Protein AF-A0A9W7DGT0-F1 (afdb_monomer_lite)

InterPro domains:
  IPR036465 von Willebrand factor A-like domain superfamily [G3DSA:3.40.50.410] (5-259)

Sequence (260 aa):
MAGIRKTASTDTTYFVFDLSPSMDEGPVLDDQEPTNRSPIQLAFEYSSNVGLGKIQGKKKSEHIGVVTLHDTETDNILASNEEQQNEDNEEDEEEEDGDTEGSDNEPKKKKGSSGNWDKCKIIEPYCYKMQDLIDLGRDVLKVNDTPVVKRDEADLPRALTATLANITTSNPAFLNDQQQSVPKKNVKYTIIIFSDLRNFMDWDEVDEIIYSHAKIYDVLVGFVYFEKPLGNNELGDEYFATNLEHIKGFTERIIGTMIQ

Structure (mmCIF, N/CA/C/O backbone):
data_AF-A0A9W7DGT0-F1
#
_entry.id   AF-A0A9W7DGT0-F1
#
loop_
_atom_site.group_PDB
_atom_site.id
_atom_site.type_symbol
_atom_site.label_atom_id
_atom_site.label_alt_id
_atom_site.label_comp_id
_atom_site.label_asym_id
_atom_site.label_entity_id
_atom_site.label_seq_id
_atom_site.pdbx_PDB_ins_code
_atom_site.Cartn_x
_atom_site.Cartn_y
_atom_site.Cartn_z
_atom_site.occupancy
_atom_site.B_iso_or_equiv
_atom_site.auth_seq_id
_atom_site.auth_comp_id
_atom_site.auth_asym_id
_atom_site.auth_atom_id
_atom_site.pdbx_PDB_model_num
ATOM 1 N N . MET A 1 1 ? -29.830 -2.801 35.568 1.00 39.09 1 MET A N 1
ATOM 2 C CA . MET A 1 1 ? -28.606 -3.290 34.900 1.00 39.09 1 MET A CA 1
ATOM 3 C C . MET A 1 1 ? -28.563 -2.681 33.509 1.00 39.09 1 MET A C 1
ATOM 5 O O . MET A 1 1 ? -29.379 -3.052 32.676 1.00 39.09 1 MET A O 1
ATOM 9 N N . ALA A 1 2 ? -27.706 -1.685 33.286 1.00 38.59 2 ALA A N 1
ATOM 10 C CA . ALA A 1 2 ? -27.501 -1.125 31.955 1.00 38.59 2 ALA A CA 1
ATOM 11 C C . ALA A 1 2 ? -26.628 -2.107 31.164 1.00 38.59 2 ALA A C 1
ATOM 13 O O . ALA A 1 2 ? -25.484 -2.356 31.538 1.00 38.59 2 ALA A O 1
ATOM 14 N N . GLY A 1 3 ? -27.193 -2.731 30.131 1.00 39.41 3 GLY A N 1
ATOM 15 C CA . GLY A 1 3 ? -26.432 -3.598 29.238 1.00 39.41 3 GLY A CA 1
ATOM 16 C C . GLY A 1 3 ? -25.360 -2.778 28.529 1.00 39.41 3 GLY A C 1
ATOM 17 O O . GLY A 1 3 ? -25.682 -1.808 27.843 1.00 39.41 3 GLY A O 1
ATOM 18 N N . ILE A 1 4 ? -24.095 -3.161 28.703 1.00 42.72 4 ILE A N 1
ATOM 19 C CA . ILE A 1 4 ? -22.973 -2.614 27.941 1.00 42.72 4 ILE A CA 1
ATOM 20 C C . ILE A 1 4 ? -23.247 -2.945 26.471 1.00 42.72 4 ILE A C 1
ATOM 22 O O . ILE A 1 4 ? -23.137 -4.099 26.052 1.00 42.72 4 ILE A O 1
ATOM 26 N N . ARG A 1 5 ? -23.667 -1.948 25.684 1.00 43.88 5 ARG A N 1
ATOM 27 C CA . ARG A 1 5 ? -23.728 -2.080 24.227 1.00 43.88 5 ARG A CA 1
ATOM 28 C C . ARG A 1 5 ? -22.289 -2.267 23.754 1.00 43.88 5 ARG A C 1
ATOM 30 O O . ARG A 1 5 ? -21.517 -1.316 23.788 1.00 43.88 5 ARG A O 1
ATOM 37 N N . LYS A 1 6 ? -21.925 -3.484 23.334 1.00 47.28 6 LYS A N 1
ATOM 38 C CA . LYS A 1 6 ? -20.708 -3.702 22.544 1.00 47.28 6 LYS A CA 1
ATOM 39 C C . LYS A 1 6 ? -20.821 -2.811 21.309 1.00 47.28 6 LYS A C 1
ATOM 41 O O . LYS A 1 6 ? -21.701 -3.028 20.479 1.00 47.28 6 LYS A O 1
ATOM 46 N N . THR A 1 7 ? -19.987 -1.783 21.227 1.00 54.31 7 THR A N 1
ATOM 47 C CA . THR A 1 7 ? -19.802 -1.023 19.995 1.00 54.31 7 THR A CA 1
ATOM 48 C C . THR A 1 7 ? -19.296 -2.000 18.934 1.00 54.31 7 THR A C 1
ATOM 50 O O . THR A 1 7 ? -18.401 -2.804 19.197 1.00 54.31 7 THR A O 1
ATOM 53 N N . ALA A 1 8 ? -19.944 -2.024 17.769 1.00 58.94 8 ALA A N 1
ATOM 54 C CA . ALA A 1 8 ? -19.491 -2.854 16.660 1.00 58.94 8 ALA A CA 1
ATOM 55 C C . ALA A 1 8 ? -18.075 -2.409 16.258 1.00 58.94 8 ALA A C 1
ATOM 57 O O . ALA A 1 8 ? -17.823 -1.207 16.191 1.00 58.94 8 ALA A O 1
ATOM 58 N N . SER A 1 9 ? -17.157 -3.357 16.032 1.00 69.06 9 SER A N 1
ATOM 59 C CA . SER A 1 9 ? -15.852 -3.020 15.458 1.00 69.06 9 SER A CA 1
ATOM 60 C C . SER A 1 9 ? -16.047 -2.658 13.990 1.00 69.06 9 SER A C 1
ATOM 62 O O . SER A 1 9 ? -16.746 -3.374 13.265 1.00 69.06 9 SER A O 1
ATOM 64 N N . THR A 1 10 ? -15.439 -1.557 13.567 1.00 80.75 10 THR A N 1
ATOM 65 C CA . THR A 1 10 ? -15.271 -1.252 12.146 1.00 80.75 10 THR A CA 1
ATOM 66 C C . THR A 1 10 ? -13.992 -1.934 11.692 1.00 80.75 10 THR A C 1
ATOM 68 O O . THR A 1 10 ? -12.979 -1.846 12.383 1.00 80.75 10 THR A O 1
ATOM 71 N N . ASP A 1 11 ? -14.035 -2.616 10.556 1.00 87.06 11 ASP A N 1
ATOM 72 C CA . ASP A 1 11 ? -12.845 -3.214 9.966 1.00 87.06 11 ASP A CA 1
ATOM 73 C C . ASP A 1 11 ? -12.504 -2.378 8.714 1.00 87.06 11 ASP A C 1
ATOM 75 O O . ASP A 1 11 ? -13.370 -2.134 7.869 1.00 87.06 11 ASP A O 1
ATOM 79 N N . THR A 1 12 ? -11.272 -1.883 8.630 1.00 90.94 12 THR A N 1
ATOM 80 C CA . THR A 1 12 ? -10.768 -1.040 7.539 1.00 90.94 12 THR A CA 1
ATOM 81 C C . THR A 1 12 ? -9.603 -1.749 6.863 1.00 90.94 12 THR A C 1
ATOM 83 O O . THR A 1 12 ? -8.660 -2.178 7.526 1.00 90.94 12 THR A O 1
ATOM 86 N N . THR A 1 13 ? -9.652 -1.890 5.542 1.00 92.38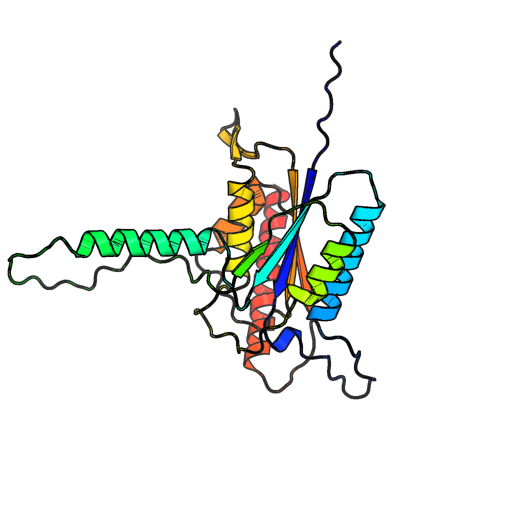 13 THR A N 1
ATOM 87 C CA . THR A 1 13 ? -8.587 -2.521 4.756 1.00 92.38 13 THR A CA 1
ATOM 88 C C . THR A 1 13 ? -8.047 -1.553 3.720 1.00 92.38 13 THR A C 1
ATOM 90 O O . THR A 1 13 ? -8.824 -1.025 2.939 1.00 92.38 13 THR A O 1
ATOM 93 N N . TYR A 1 14 ? -6.737 -1.361 3.684 1.00 95.25 14 TYR A N 1
ATOM 94 C CA . TYR A 1 14 ? -6.050 -0.668 2.603 1.00 95.25 14 TYR A CA 1
ATOM 95 C C . TYR A 1 14 ? -5.465 -1.695 1.638 1.00 95.25 14 TYR A C 1
ATOM 97 O O . TYR A 1 14 ? -4.776 -2.623 2.067 1.00 95.25 14 TYR A O 1
ATOM 105 N N . PHE A 1 15 ? -5.746 -1.536 0.350 1.00 95.62 15 PHE A N 1
ATOM 106 C CA . PHE A 1 15 ? -5.035 -2.240 -0.712 1.00 95.62 15 PHE A CA 1
ATOM 107 C C . PHE A 1 15 ? -3.970 -1.312 -1.285 1.00 95.62 15 PHE A C 1
ATOM 109 O O . PHE A 1 15 ? -4.314 -0.247 -1.784 1.00 95.62 15 PHE A O 1
ATOM 116 N N . VAL A 1 16 ? -2.704 -1.709 -1.195 1.00 96.75 16 VAL A N 1
ATOM 117 C CA . VAL A 1 16 ? -1.564 -0.965 -1.738 1.00 96.75 16 VAL A CA 1
ATOM 118 C C . VAL A 1 16 ? -1.141 -1.630 -3.044 1.00 96.75 16 VAL A C 1
ATOM 120 O O . VAL A 1 16 ? -0.797 -2.811 -3.030 1.00 96.75 16 VAL A O 1
ATOM 123 N N . PHE A 1 17 ? -1.190 -0.904 -4.157 1.00 96.00 17 PHE A N 1
ATOM 124 C CA . PHE A 1 17 ? -0.860 -1.402 -5.491 1.00 96.00 17 PHE A CA 1
ATOM 125 C C . PHE A 1 17 ? 0.394 -0.734 -6.033 1.00 96.00 17 PHE A C 1
ATOM 127 O O . PHE A 1 17 ? 0.445 0.486 -6.173 1.00 96.00 17 PHE A O 1
ATOM 134 N N . ASP A 1 18 ? 1.368 -1.560 -6.386 1.00 93.88 18 ASP A N 1
ATOM 135 C CA . ASP A 1 18 ? 2.506 -1.169 -7.202 1.00 93.88 18 ASP A CA 1
ATOM 136 C C . ASP A 1 18 ? 2.057 -0.975 -8.656 1.00 93.88 18 ASP A C 1
ATOM 138 O O . ASP A 1 18 ? 1.524 -1.904 -9.269 1.00 93.88 18 ASP A O 1
ATOM 142 N N . LEU A 1 19 ? 2.212 0.243 -9.180 1.00 93.50 19 LEU A N 1
ATOM 143 C CA . LEU A 1 19 ? 1.872 0.595 -10.561 1.00 93.50 19 LEU A CA 1
ATOM 144 C C . LEU A 1 19 ? 3.110 0.735 -11.454 1.00 93.50 19 LEU A C 1
ATOM 146 O O . LEU A 1 19 ? 3.020 1.340 -12.520 1.00 93.50 19 LEU A O 1
ATOM 150 N N . SER A 1 20 ? 4.261 0.199 -11.043 1.00 90.50 20 SER A N 1
ATOM 151 C CA . SER A 1 20 ? 5.467 0.212 -11.872 1.00 90.50 20 SER A CA 1
ATOM 152 C C . SER A 1 20 ? 5.290 -0.593 -13.170 1.00 90.50 20 SER A C 1
ATOM 154 O O . SER A 1 20 ? 4.503 -1.545 -13.203 1.00 90.50 20 SER A O 1
ATOM 156 N N . PRO A 1 21 ? 6.040 -0.269 -14.244 1.00 87.25 21 PRO A N 1
ATOM 157 C CA . PRO A 1 21 ? 5.905 -0.943 -15.539 1.00 87.25 21 PRO A CA 1
ATOM 158 C C . PRO A 1 21 ? 5.991 -2.475 -15.472 1.00 87.25 21 PRO A C 1
ATOM 160 O O . PRO A 1 21 ? 5.287 -3.177 -16.197 1.00 87.25 21 PRO A O 1
ATOM 163 N N . SER A 1 22 ? 6.824 -3.013 -14.576 1.00 84.94 22 SER A N 1
ATOM 164 C CA . SER A 1 22 ? 7.021 -4.456 -14.417 1.00 84.94 22 SER A CA 1
ATOM 165 C C . SER A 1 22 ? 5.772 -5.187 -13.910 1.00 84.94 22 SER A C 1
ATOM 167 O O . SER A 1 22 ? 5.630 -6.391 -14.126 1.00 84.94 22 SER A O 1
ATOM 169 N N . MET A 1 23 ? 4.809 -4.466 -13.328 1.00 87.25 23 MET A N 1
ATOM 170 C CA . MET A 1 23 ? 3.522 -5.016 -12.904 1.00 87.25 23 MET A CA 1
ATOM 171 C C . MET A 1 23 ? 2.551 -5.272 -14.068 1.00 87.25 23 MET A C 1
ATOM 173 O O . MET A 1 23 ? 1.565 -5.992 -13.866 1.00 87.25 23 MET A O 1
ATOM 177 N N . ASP A 1 24 ? 2.816 -4.744 -15.273 1.00 85.00 24 ASP A N 1
ATOM 178 C CA . ASP A 1 24 ? 2.050 -5.067 -16.490 1.00 85.00 24 ASP A CA 1
ATOM 179 C C . ASP A 1 24 ? 2.690 -6.172 -17.347 1.00 85.00 24 ASP A C 1
ATOM 181 O O . ASP A 1 24 ? 2.058 -6.720 -18.253 1.00 85.00 24 ASP A O 1
ATOM 185 N N . GLU A 1 25 ? 3.924 -6.577 -17.041 1.00 73.00 25 GLU A N 1
ATOM 186 C CA . GLU A 1 25 ? 4.587 -7.653 -17.770 1.00 73.00 25 GLU A CA 1
ATOM 187 C C . GLU A 1 25 ? 3.922 -9.001 -17.446 1.00 73.00 25 GLU A C 1
ATOM 189 O O . GLU A 1 25 ? 4.071 -9.591 -16.372 1.00 73.00 25 GLU A O 1
ATOM 194 N N . GLY A 1 26 ? 3.131 -9.498 -18.400 1.00 57.09 26 GLY A N 1
ATOM 195 C CA . GLY A 1 26 ? 2.562 -10.838 -18.346 1.00 57.09 26 GLY A CA 1
ATOM 196 C C . GLY A 1 26 ? 3.668 -11.899 -18.275 1.00 57.09 26 GLY A C 1
ATOM 197 O O . GLY A 1 26 ? 4.739 -11.736 -18.859 1.00 57.09 26 GLY A O 1
ATOM 198 N N . PRO A 1 27 ? 3.439 -13.022 -17.587 1.00 52.22 27 PRO A N 1
ATOM 199 C CA . PRO A 1 27 ? 4.473 -14.026 -17.424 1.00 52.22 27 PRO A CA 1
ATOM 200 C C . PRO A 1 27 ? 4.808 -14.719 -18.741 1.00 52.22 27 PRO A C 1
ATOM 202 O O . PRO A 1 27 ? 3.974 -15.420 -19.318 1.00 52.22 27 PRO A O 1
ATOM 205 N N . VAL A 1 28 ? 6.061 -14.585 -19.166 1.00 51.34 28 VAL A N 1
ATOM 206 C CA . VAL A 1 28 ? 6.641 -15.394 -20.238 1.00 51.34 28 VAL A CA 1
ATOM 207 C C . VAL A 1 28 ? 7.108 -16.703 -19.605 1.00 51.34 28 VAL A C 1
ATOM 209 O O . VAL A 1 28 ? 8.132 -16.751 -18.930 1.00 51.34 28 VAL A O 1
ATOM 212 N N . LEU A 1 29 ? 6.305 -17.759 -19.728 1.00 51.78 29 LEU A N 1
ATOM 213 C CA . LEU A 1 29 ? 6.738 -19.105 -19.365 1.00 51.78 29 LEU A CA 1
ATOM 214 C C . LEU A 1 29 ? 7.421 -19.721 -20.585 1.00 51.78 29 LEU A C 1
ATOM 216 O O . LEU A 1 29 ? 6.798 -19.817 -21.642 1.00 51.78 29 LEU A O 1
ATOM 220 N N . ASP A 1 30 ? 8.667 -20.169 -20.427 1.00 52.91 30 ASP A N 1
ATOM 221 C CA . ASP A 1 30 ? 9.250 -21.141 -21.349 1.00 52.91 30 ASP A CA 1
ATOM 222 C C . ASP A 1 30 ? 8.330 -22.378 -21.342 1.00 52.91 30 ASP A C 1
ATOM 224 O O . ASP A 1 30 ? 8.153 -23.050 -20.324 1.00 52.91 30 ASP A O 1
ATOM 228 N N . ASP A 1 31 ? 7.678 -22.622 -22.477 1.00 51.97 31 ASP A N 1
ATOM 229 C CA . ASP A 1 31 ? 6.871 -23.805 -22.795 1.00 51.97 31 ASP A CA 1
ATOM 230 C C . ASP A 1 31 ? 5.513 -24.009 -22.077 1.00 51.97 31 ASP A C 1
ATOM 232 O O . ASP A 1 31 ? 4.947 -25.106 -22.138 1.00 51.97 31 ASP A O 1
ATOM 236 N N . GLN A 1 32 ? 4.896 -22.977 -21.488 1.00 46.09 32 GLN A N 1
ATOM 237 C CA . GLN A 1 32 ? 3.457 -23.010 -21.153 1.00 46.09 32 GLN A CA 1
ATOM 238 C C . GLN A 1 32 ? 2.708 -21.842 -21.789 1.00 46.09 32 GLN A C 1
ATOM 240 O O . GLN A 1 32 ? 3.271 -20.759 -21.932 1.00 46.09 32 GLN A O 1
ATOM 245 N N . GLU A 1 33 ? 1.438 -22.059 -22.171 1.00 45.94 33 GLU A N 1
ATOM 246 C CA . GLU A 1 33 ? 0.573 -20.970 -22.642 1.00 45.94 33 GLU A CA 1
ATOM 247 C C . GLU A 1 33 ? 0.686 -19.803 -21.652 1.00 45.94 33 GLU A C 1
ATOM 249 O O . GLU A 1 33 ? 0.490 -20.020 -20.448 1.00 45.94 33 GLU A O 1
ATOM 254 N N . PRO A 1 34 ? 1.045 -18.591 -22.115 1.00 51.41 34 PRO A N 1
ATOM 255 C CA . PRO A 1 34 ? 1.148 -17.448 -21.229 1.00 51.41 34 PRO A CA 1
ATOM 256 C C . PRO A 1 34 ? -0.185 -17.325 -20.499 1.00 51.41 34 PRO A C 1
ATOM 258 O O . PRO A 1 34 ? -1.250 -17.283 -21.122 1.00 51.41 34 PRO A O 1
ATOM 261 N N . THR A 1 35 ? -0.167 -17.287 -19.165 1.00 54.56 35 THR A N 1
ATOM 262 C CA . THR A 1 35 ? -1.352 -16.787 -18.476 1.00 54.56 35 THR A CA 1
ATOM 263 C C . THR A 1 35 ? -1.500 -15.353 -18.962 1.00 54.56 35 THR A C 1
ATOM 265 O O . THR A 1 35 ? -0.651 -14.528 -18.640 1.00 54.56 35 THR A O 1
ATOM 268 N N . ASN A 1 36 ? -2.537 -15.067 -19.754 1.00 61.66 36 ASN A N 1
ATOM 269 C CA . ASN A 1 36 ? -2.795 -13.762 -20.386 1.00 61.66 36 ASN A CA 1
ATOM 270 C C . ASN A 1 36 ? -3.031 -12.612 -19.381 1.00 61.66 36 ASN A C 1
ATOM 272 O O . ASN A 1 36 ? -3.604 -11.593 -19.754 1.00 61.66 36 ASN A O 1
ATOM 276 N N . ARG A 1 37 ? -2.688 -12.796 -18.101 1.00 74.94 37 ARG A N 1
ATOM 277 C CA . ARG A 1 37 ? -2.940 -11.855 -17.017 1.00 74.94 37 ARG A CA 1
ATOM 278 C C . ARG A 1 37 ? -1.630 -11.360 -16.430 1.00 74.94 37 ARG A C 1
ATOM 280 O O . ARG A 1 37 ? -0.818 -12.176 -15.989 1.00 74.94 37 ARG A O 1
ATOM 287 N N . SER A 1 38 ? -1.457 -10.044 -16.421 1.00 84.94 38 SER A N 1
ATOM 288 C CA . SER A 1 38 ? -0.330 -9.378 -15.773 1.00 84.94 38 SER A CA 1
ATOM 289 C C . SER A 1 38 ? -0.466 -9.396 -14.240 1.00 84.94 38 SER A C 1
ATOM 291 O O . SER A 1 38 ? -1.577 -9.589 -13.722 1.00 84.94 38 SER A O 1
ATOM 293 N N . PRO A 1 39 ? 0.637 -9.236 -13.485 1.00 88.31 39 PRO A N 1
ATOM 294 C CA . PRO A 1 39 ? 0.613 -9.132 -12.025 1.00 88.31 39 PRO A CA 1
ATOM 295 C C . PRO A 1 39 ? -0.442 -8.155 -11.489 1.00 88.31 39 PRO A C 1
ATOM 297 O O . PRO A 1 39 ? -1.210 -8.513 -10.591 1.00 88.31 39 PRO A O 1
ATOM 300 N N . ILE A 1 40 ? -0.567 -6.964 -12.086 1.00 89.00 40 ILE A N 1
ATOM 301 C CA . ILE A 1 40 ? -1.561 -5.967 -11.667 1.00 89.00 40 ILE A CA 1
ATOM 302 C C . ILE A 1 40 ? -3.002 -6.455 -11.868 1.00 89.00 40 ILE A C 1
ATOM 304 O O . ILE A 1 40 ? -3.864 -6.234 -11.015 1.00 89.00 40 ILE A O 1
ATOM 308 N N . GLN A 1 41 ? -3.274 -7.199 -12.945 1.00 88.62 41 GLN A N 1
ATOM 309 C CA . GLN A 1 41 ? -4.597 -7.775 -13.191 1.00 88.62 41 GLN A CA 1
ATOM 310 C C . GLN A 1 41 ? -4.936 -8.847 -12.151 1.00 88.62 41 GLN A C 1
ATOM 312 O O . GLN A 1 41 ? -6.064 -8.900 -11.663 1.00 88.62 41 GLN A O 1
ATOM 317 N N . LEU A 1 42 ? -3.959 -9.668 -11.755 1.00 88.25 42 LEU A N 1
ATOM 318 C CA . LEU A 1 42 ? -4.137 -10.649 -10.683 1.00 88.25 42 LEU A CA 1
ATOM 319 C C . LEU A 1 42 ? -4.369 -9.971 -9.323 1.00 88.25 42 LEU A C 1
ATOM 321 O O . LEU A 1 42 ? -5.238 -10.405 -8.561 1.00 88.25 42 LEU A O 1
ATOM 325 N N . ALA A 1 43 ? -3.644 -8.888 -9.029 1.00 90.62 43 ALA A N 1
ATOM 326 C CA . ALA A 1 43 ? -3.843 -8.081 -7.825 1.00 90.62 43 ALA A CA 1
ATOM 327 C C . ALA A 1 43 ? -5.251 -7.461 -7.779 1.00 90.62 43 ALA A C 1
ATOM 329 O O . ALA A 1 43 ? -5.937 -7.516 -6.749 1.00 90.62 43 ALA A O 1
ATOM 330 N N . PHE A 1 44 ? -5.725 -6.921 -8.905 1.00 90.94 44 PHE A N 1
ATOM 331 C CA . PHE A 1 44 ? -7.078 -6.385 -9.027 1.00 90.94 44 PHE A CA 1
ATOM 332 C C . PHE A 1 44 ? -8.152 -7.466 -8.839 1.00 90.94 44 PHE A C 1
ATOM 334 O O . PHE A 1 44 ? -9.128 -7.258 -8.118 1.00 90.94 44 PHE A O 1
ATOM 341 N N . GLU A 1 45 ? -7.983 -8.645 -9.436 1.00 88.62 45 GLU A N 1
ATOM 342 C CA . GLU A 1 45 ? -8.931 -9.749 -9.265 1.00 88.62 45 GLU A CA 1
ATOM 343 C C . GLU A 1 45 ? -8.989 -10.235 -7.816 1.00 88.62 45 GLU A C 1
ATOM 345 O O . GLU A 1 45 ? -10.076 -10.463 -7.277 1.00 88.62 45 GLU A O 1
ATOM 350 N N . TYR A 1 46 ? -7.834 -10.368 -7.161 1.00 88.00 46 TYR A N 1
ATOM 351 C CA . TYR A 1 46 ? -7.772 -10.748 -5.755 1.00 88.00 46 TYR A CA 1
ATOM 352 C C . TYR A 1 46 ? -8.475 -9.712 -4.870 1.00 88.00 46 TYR A C 1
ATOM 354 O O . TYR A 1 46 ? -9.370 -10.062 -4.097 1.00 88.00 46 TYR A O 1
ATOM 362 N N . SER A 1 47 ? -8.115 -8.434 -5.003 1.00 87.75 47 SER A N 1
ATOM 363 C CA . SER A 1 47 ? -8.703 -7.349 -4.207 1.00 87.75 47 SER A CA 1
ATOM 364 C C . SER A 1 47 ? -10.202 -7.190 -4.471 1.00 87.75 47 SER A C 1
ATOM 366 O O . SER A 1 47 ? -10.970 -7.027 -3.522 1.00 87.75 47 SER A O 1
ATOM 368 N N . SER A 1 48 ? -10.649 -7.359 -5.717 1.00 86.00 48 SER A N 1
ATOM 369 C CA . SER A 1 48 ? -12.068 -7.378 -6.084 1.00 86.00 48 SER A CA 1
ATOM 370 C C . SER A 1 48 ? -12.807 -8.552 -5.458 1.00 86.00 48 SER A C 1
ATOM 372 O O . SER A 1 48 ? -13.893 -8.363 -4.920 1.00 86.00 48 SER A O 1
ATOM 374 N N . ASN A 1 49 ? -12.234 -9.758 -5.461 1.00 84.50 49 ASN A N 1
ATOM 375 C CA . ASN A 1 49 ? -12.845 -10.922 -4.813 1.00 84.50 49 ASN A CA 1
ATOM 376 C C . ASN A 1 49 ? -12.957 -10.735 -3.296 1.00 84.50 49 ASN A C 1
ATOM 378 O O . ASN A 1 49 ? -13.995 -11.050 -2.707 1.00 84.50 49 ASN A O 1
ATOM 382 N N . VAL A 1 50 ? -11.923 -10.168 -2.667 1.00 81.44 50 VAL A N 1
ATOM 383 C CA . VAL A 1 50 ? -11.964 -9.789 -1.251 1.00 81.44 50 VAL A CA 1
ATOM 384 C C . VAL A 1 50 ? -13.045 -8.727 -1.024 1.00 81.44 50 VAL A C 1
ATOM 386 O O . VAL A 1 50 ? -13.892 -8.905 -0.152 1.00 81.44 50 VAL A O 1
ATOM 389 N N . GLY A 1 51 ? -13.088 -7.665 -1.831 1.00 77.25 51 GLY A N 1
ATOM 390 C CA . GLY A 1 51 ? -14.099 -6.607 -1.752 1.00 77.25 51 GLY A CA 1
ATOM 391 C C . GLY A 1 51 ? -15.527 -7.128 -1.937 1.00 77.25 51 GLY A C 1
ATOM 392 O O . GLY A 1 51 ? -16.415 -6.813 -1.148 1.00 77.25 51 GLY A O 1
ATOM 393 N N . LEU A 1 52 ? -15.752 -8.006 -2.914 1.00 76.81 52 LEU A N 1
ATOM 394 C CA . LEU A 1 52 ? -17.037 -8.656 -3.176 1.00 76.81 52 LEU A CA 1
ATOM 395 C C . LEU A 1 52 ? -17.499 -9.524 -2.008 1.00 76.81 52 LEU A C 1
ATOM 397 O O . LEU A 1 52 ? -18.659 -9.424 -1.595 1.00 76.81 52 LEU A O 1
ATOM 401 N N . GLY A 1 53 ? -16.602 -10.345 -1.454 1.00 71.38 53 GLY A N 1
ATOM 402 C CA . GLY A 1 53 ? -16.894 -11.157 -0.272 1.00 71.38 53 GLY A CA 1
ATOM 403 C C . GLY A 1 53 ? -17.360 -10.298 0.906 1.00 71.38 53 GLY A C 1
ATOM 404 O O . GLY A 1 53 ? -18.299 -10.661 1.620 1.00 71.38 53 GLY A O 1
ATOM 405 N N . LYS A 1 54 ? -16.773 -9.107 1.047 1.00 71.62 54 LYS A N 1
ATOM 406 C CA . LYS A 1 54 ? -17.108 -8.134 2.092 1.00 71.62 54 LYS A CA 1
ATOM 407 C C . LYS A 1 54 ? -18.445 -7.431 1.841 1.00 71.62 54 LYS A C 1
ATOM 409 O O . LYS A 1 54 ? -19.272 -7.356 2.750 1.00 71.62 54 LYS A O 1
ATOM 414 N N . ILE A 1 55 ? -18.722 -7.016 0.601 1.00 71.69 55 ILE A N 1
ATOM 415 C CA . ILE A 1 55 ? -20.005 -6.405 0.199 1.00 71.69 55 ILE A CA 1
ATOM 416 C C . ILE A 1 55 ? -21.175 -7.376 0.428 1.00 71.69 55 ILE A C 1
ATOM 418 O O . ILE A 1 55 ? -22.231 -6.993 0.943 1.00 71.69 55 ILE A O 1
ATOM 422 N N . GLN A 1 56 ? -21.005 -8.649 0.064 1.00 70.06 56 GLN A N 1
ATOM 423 C CA . GLN A 1 56 ? -22.063 -9.659 0.175 1.00 70.06 56 GLN A CA 1
ATOM 424 C C . GLN A 1 56 ? -22.283 -10.142 1.620 1.00 70.06 56 GLN A C 1
ATOM 426 O O . GLN A 1 56 ? -23.398 -10.538 1.971 1.00 70.06 56 GLN A O 1
ATOM 431 N N . GLY A 1 57 ? -21.257 -10.064 2.476 1.00 64.06 57 GLY A N 1
ATOM 432 C CA . GLY A 1 57 ? -21.271 -10.576 3.849 1.00 64.06 57 GLY A CA 1
ATOM 433 C C . GLY A 1 57 ? -22.179 -9.835 4.843 1.00 64.06 57 GLY A C 1
ATOM 434 O O . GLY A 1 57 ? -22.506 -10.407 5.885 1.00 64.06 57 GLY A O 1
ATOM 435 N N . LYS A 1 58 ? -22.610 -8.593 4.547 1.00 56.75 58 LYS A N 1
ATOM 436 C CA . LYS A 1 58 ? -23.601 -7.751 5.278 1.00 56.75 58 LYS A CA 1
ATOM 437 C C . LYS A 1 58 ? -23.474 -7.627 6.816 1.00 56.75 58 LYS A C 1
ATOM 439 O O . LYS A 1 58 ? -24.365 -7.053 7.442 1.00 56.75 58 LYS A O 1
ATOM 444 N N . LYS A 1 59 ? -22.422 -8.144 7.463 1.00 54.84 59 LYS A N 1
ATOM 445 C CA . LYS A 1 59 ? -22.325 -8.219 8.937 1.00 54.84 59 LYS A CA 1
ATOM 446 C C . LYS A 1 59 ? -21.491 -7.113 9.592 1.00 54.84 59 LYS A C 1
ATOM 448 O O . LYS A 1 59 ? -21.641 -6.921 10.797 1.00 54.84 59 LYS A O 1
ATOM 453 N N . LYS A 1 60 ? -20.671 -6.371 8.842 1.00 61.12 60 LYS A N 1
ATOM 454 C CA . LYS A 1 60 ? -19.901 -5.213 9.328 1.00 61.12 60 LYS A CA 1
ATOM 455 C C . LYS A 1 60 ? -19.819 -4.134 8.248 1.00 61.12 60 LYS A C 1
ATOM 457 O O . LYS A 1 60 ? -19.826 -4.454 7.064 1.00 61.12 60 LYS A O 1
ATOM 462 N N . SER A 1 61 ? -19.764 -2.866 8.655 1.00 63.91 61 SER A N 1
ATOM 463 C CA . SER A 1 61 ? -19.422 -1.754 7.762 1.00 63.91 61 SER A CA 1
ATOM 464 C C . SER A 1 61 ? -17.921 -1.803 7.495 1.00 63.91 61 SER A C 1
ATOM 466 O O . SER A 1 61 ? -17.136 -1.216 8.242 1.00 63.91 61 SER A O 1
ATOM 468 N N . GLU A 1 62 ? -17.517 -2.579 6.499 1.00 76.19 62 GLU A N 1
ATOM 469 C CA . GLU A 1 62 ? -16.114 -2.676 6.114 1.00 76.19 62 GLU A CA 1
ATOM 470 C C . GLU A 1 62 ? -15.754 -1.536 5.168 1.00 76.19 62 GLU A C 1
ATOM 472 O O . GLU A 1 62 ? -16.460 -1.284 4.192 1.00 76.19 62 GLU A O 1
ATOM 477 N N . HIS A 1 63 ? -14.678 -0.826 5.497 1.00 88.25 63 HIS A N 1
ATOM 478 C CA . HIS A 1 63 ? -14.179 0.285 4.696 1.00 88.25 63 HIS A CA 1
ATOM 479 C C . HIS A 1 63 ? -12.944 -0.179 3.934 1.00 88.25 63 HIS A C 1
ATOM 481 O O . HIS A 1 63 ? -12.075 -0.839 4.504 1.00 88.25 63 HIS A O 1
ATOM 487 N N . ILE A 1 64 ? -12.877 0.140 2.649 1.00 90.19 64 ILE A N 1
ATOM 488 C CA . ILE A 1 64 ? -11.746 -0.198 1.791 1.00 90.19 64 ILE A CA 1
ATOM 489 C C . ILE A 1 64 ? -11.099 1.110 1.365 1.00 90.19 64 ILE A C 1
ATOM 491 O O . ILE A 1 64 ? -11.789 1.950 0.801 1.00 90.19 64 ILE A O 1
ATOM 495 N N . GLY A 1 65 ? -9.819 1.288 1.675 1.00 93.56 65 GLY A N 1
ATOM 496 C CA . GLY A 1 65 ? -8.967 2.330 1.107 1.00 93.56 65 GLY A CA 1
ATOM 497 C C . GLY A 1 65 ? -8.084 1.741 0.012 1.00 93.56 65 GLY A C 1
ATOM 498 O O . GLY A 1 65 ? -7.813 0.535 0.005 1.00 93.56 65 GLY A O 1
ATOM 499 N N . VAL A 1 66 ? -7.637 2.583 -0.908 1.00 95.88 66 VAL A N 1
ATOM 500 C CA . VAL A 1 66 ? -6.713 2.195 -1.980 1.00 95.88 66 VAL A CA 1
ATOM 501 C C . VAL A 1 66 ? -5.507 3.107 -1.911 1.00 95.88 66 VAL A C 1
ATOM 503 O O . VAL A 1 66 ? -5.655 4.308 -1.735 1.00 95.88 66 VAL A O 1
ATOM 506 N N . VAL A 1 67 ? -4.324 2.529 -2.027 1.00 97.25 67 VAL A N 1
ATOM 507 C CA . VAL A 1 67 ? -3.061 3.250 -2.101 1.00 97.25 67 VAL A CA 1
ATOM 508 C C . VAL A 1 67 ? -2.369 2.796 -3.370 1.00 97.25 67 VAL A C 1
ATOM 510 O O . VAL A 1 67 ? -2.316 1.597 -3.642 1.00 97.25 67 VAL A O 1
ATOM 513 N N . THR A 1 68 ? -1.858 3.729 -4.150 1.00 95.94 68 THR A N 1
ATOM 514 C CA . THR A 1 68 ? -1.067 3.452 -5.346 1.00 95.94 68 THR A CA 1
ATOM 515 C C . THR A 1 68 ? 0.322 4.041 -5.153 1.00 95.94 68 THR A C 1
ATOM 517 O O . THR A 1 68 ? 0.454 5.150 -4.637 1.00 95.94 68 THR A O 1
ATOM 520 N N . LEU A 1 69 ? 1.355 3.277 -5.508 1.00 93.50 69 LEU A N 1
ATOM 521 C CA . LEU A 1 69 ? 2.734 3.762 -5.605 1.00 93.50 69 LEU A CA 1
ATOM 522 C C . LEU A 1 69 ? 3.199 3.700 -7.060 1.00 93.50 69 LEU A C 1
ATOM 524 O O . LEU A 1 69 ? 2.687 2.887 -7.836 1.00 93.50 69 LEU A O 1
ATOM 528 N N . HIS A 1 70 ? 4.168 4.546 -7.408 1.00 92.00 70 HIS A N 1
ATOM 529 C CA . HIS A 1 70 ? 4.600 4.781 -8.790 1.00 92.00 70 HIS A CA 1
ATOM 530 C C . HIS A 1 70 ? 3.466 5.315 -9.688 1.00 92.00 70 HIS A C 1
ATOM 532 O O . HIS A 1 70 ? 3.484 5.156 -10.910 1.00 92.00 70 HIS A O 1
ATOM 538 N N . ASP A 1 71 ? 2.477 5.972 -9.077 1.00 91.12 71 ASP A N 1
ATOM 539 C CA . ASP A 1 71 ? 1.354 6.604 -9.762 1.00 91.12 71 ASP A CA 1
ATOM 540 C C . ASP A 1 71 ? 1.823 7.844 -10.549 1.00 91.12 71 ASP A C 1
ATOM 542 O O . ASP A 1 71 ? 2.871 8.434 -10.296 1.00 91.12 71 ASP A O 1
ATOM 546 N N . THR A 1 72 ? 1.053 8.253 -11.549 1.00 88.31 72 THR A N 1
ATOM 547 C CA . THR A 1 72 ? 1.268 9.532 -12.239 1.00 88.31 72 THR A CA 1
ATOM 548 C C . THR A 1 72 ? 0.862 10.739 -11.394 1.00 88.31 72 THR A C 1
ATOM 550 O O . THR A 1 72 ? 1.267 11.858 -11.700 1.00 88.31 72 THR A O 1
ATOM 553 N N . GLU A 1 73 ? 0.063 10.517 -10.351 1.00 90.12 73 GLU A N 1
ATOM 554 C CA . GLU A 1 73 ? -0.421 11.541 -9.431 1.00 90.12 73 GLU A CA 1
ATOM 555 C C . GLU A 1 73 ? 0.177 11.361 -8.024 1.00 90.12 73 GLU A C 1
ATOM 557 O O . GLU A 1 73 ? 0.442 10.244 -7.577 1.00 90.12 73 GLU A O 1
ATOM 562 N N . THR A 1 74 ? 0.333 12.469 -7.299 1.00 92.06 74 THR A N 1
ATOM 563 C CA . THR A 1 74 ? 0.660 12.480 -5.867 1.00 92.06 74 THR A CA 1
ATOM 564 C C . THR A 1 74 ? -0.557 12.988 -5.103 1.00 92.06 74 THR A C 1
ATOM 566 O O . THR A 1 74 ? -1.049 14.078 -5.377 1.00 92.06 74 THR A O 1
ATOM 569 N N . ASP A 1 75 ? -1.051 12.205 -4.148 1.00 93.00 75 ASP A N 1
ATOM 570 C CA . ASP A 1 75 ? -2.120 12.621 -3.233 1.00 93.00 75 ASP A CA 1
ATOM 571 C C . ASP A 1 75 ? -1.955 11.868 -1.914 1.00 93.00 75 ASP A C 1
ATOM 573 O O . ASP A 1 75 ? -2.511 10.788 -1.693 1.00 93.00 75 ASP A O 1
ATOM 577 N N . ASN A 1 76 ? -1.084 12.393 -1.059 1.00 92.19 76 ASN A N 1
ATOM 578 C CA . ASN A 1 76 ? -0.879 11.873 0.279 1.00 92.19 76 ASN A CA 1
ATOM 579 C C . ASN A 1 76 ? -0.468 12.996 1.232 1.00 92.19 76 ASN A C 1
ATOM 581 O O . ASN A 1 76 ? 0.173 13.973 0.850 1.00 92.19 76 ASN A O 1
ATOM 585 N N . ILE A 1 77 ? -0.814 12.823 2.505 1.00 88.44 77 ILE A N 1
ATOM 586 C CA . ILE A 1 77 ? -0.637 13.866 3.520 1.00 88.44 77 ILE A CA 1
ATOM 587 C C . ILE A 1 77 ? 0.828 14.230 3.796 1.00 88.44 77 ILE A C 1
ATOM 589 O O . ILE A 1 77 ? 1.083 15.299 4.338 1.00 88.44 77 ILE A O 1
ATOM 593 N N . LEU A 1 78 ? 1.784 13.350 3.483 1.00 88.81 78 LEU A N 1
ATOM 594 C CA . LEU A 1 78 ? 3.201 13.614 3.737 1.00 88.81 78 LEU A CA 1
ATOM 595 C C . LEU A 1 78 ? 3.802 14.482 2.628 1.00 88.81 78 LEU A C 1
ATOM 597 O O . LEU A 1 78 ? 4.529 15.414 2.952 1.00 88.81 78 LEU A O 1
ATOM 601 N N . ALA A 1 79 ? 3.397 14.273 1.371 1.00 85.31 79 ALA A N 1
ATOM 602 C CA . ALA A 1 79 ? 3.742 15.159 0.259 1.00 85.31 79 ALA A CA 1
ATOM 603 C C . ALA A 1 79 ? 3.213 16.588 0.477 1.00 85.31 79 ALA A C 1
ATOM 605 O O . ALA A 1 79 ? 3.975 17.547 0.403 1.00 85.31 79 ALA A O 1
ATOM 606 N N . SER A 1 80 ? 1.936 16.742 0.857 1.00 80.31 80 SER A N 1
ATOM 607 C CA . SER A 1 80 ? 1.350 18.074 1.094 1.00 80.31 80 SER A CA 1
ATOM 608 C C . SER A 1 80 ? 2.027 18.846 2.233 1.00 80.31 80 SER A C 1
ATOM 610 O O . SER A 1 80 ? 2.075 20.073 2.209 1.00 80.31 80 SER A O 1
ATOM 612 N N . ASN A 1 81 ? 2.547 18.143 3.244 1.00 76.44 81 ASN A N 1
ATOM 613 C CA . ASN A 1 81 ? 3.276 18.776 4.343 1.00 76.44 81 ASN A CA 1
ATOM 614 C C . ASN A 1 81 ? 4.693 19.210 3.928 1.00 76.44 81 ASN A C 1
ATOM 616 O O . ASN A 1 81 ? 5.205 20.177 4.488 1.00 76.44 81 ASN A O 1
ATOM 620 N N . GLU A 1 82 ? 5.337 18.505 2.991 1.00 74.25 82 GLU A N 1
ATOM 621 C CA . GLU A 1 82 ? 6.646 18.908 2.459 1.00 74.25 82 GLU A CA 1
ATOM 622 C C . GLU A 1 82 ? 6.541 20.147 1.565 1.00 74.25 82 GLU A C 1
ATOM 624 O O . GLU A 1 82 ? 7.375 21.041 1.682 1.00 74.25 82 GLU A O 1
ATOM 629 N N . GLU A 1 83 ? 5.500 20.243 0.733 1.00 68.56 83 GLU A N 1
ATOM 630 C CA . GLU A 1 83 ? 5.230 21.442 -0.074 1.00 68.56 83 GLU A CA 1
ATOM 631 C C . GLU A 1 83 ? 5.063 22.684 0.815 1.00 68.56 83 GLU A C 1
ATOM 633 O O . GLU A 1 83 ? 5.752 23.678 0.607 1.00 68.56 83 GLU A O 1
ATOM 638 N N . GLN A 1 84 ? 4.252 22.589 1.877 1.00 60.00 84 GLN A N 1
ATOM 639 C CA . GLN A 1 84 ? 4.050 23.688 2.833 1.00 60.00 84 GLN A CA 1
ATOM 640 C C . GLN A 1 84 ? 5.342 24.097 3.550 1.00 60.00 84 GLN A C 1
ATOM 642 O O . GLN A 1 84 ? 5.612 25.281 3.705 1.00 60.00 84 GLN A O 1
ATOM 647 N N . GLN A 1 85 ? 6.172 23.134 3.964 1.00 60.19 85 GLN A N 1
ATOM 648 C CA . GLN A 1 85 ? 7.454 23.450 4.600 1.00 60.19 85 GLN A CA 1
ATOM 649 C C . GLN A 1 85 ? 8.433 24.131 3.643 1.00 60.19 85 GLN A C 1
ATOM 651 O O . GLN A 1 85 ? 9.250 24.934 4.084 1.00 60.19 85 GLN A O 1
ATOM 656 N N . ASN A 1 86 ? 8.407 23.790 2.356 1.00 65.38 86 ASN A N 1
ATOM 657 C CA . ASN A 1 86 ? 9.267 24.440 1.374 1.00 65.38 86 ASN A CA 1
ATOM 658 C C . ASN A 1 86 ? 8.795 25.873 1.088 1.00 65.38 86 ASN A C 1
ATOM 660 O O . ASN A 1 86 ? 9.639 26.762 1.054 1.00 65.38 86 ASN A O 1
ATOM 664 N N . GLU A 1 87 ? 7.483 26.104 0.980 1.00 64.00 87 GLU A N 1
ATOM 665 C CA . GLU A 1 87 ? 6.903 27.451 0.846 1.00 64.00 87 GLU A CA 1
ATOM 666 C C . GLU A 1 87 ? 7.227 28.334 2.067 1.00 64.00 87 GLU A C 1
ATOM 668 O O . GLU A 1 87 ? 7.744 29.436 1.902 1.00 64.00 87 GLU A O 1
ATOM 673 N N . ASP A 1 88 ? 7.040 27.820 3.290 1.00 58.81 88 ASP A N 1
ATOM 674 C CA . ASP A 1 88 ? 7.338 28.554 4.533 1.00 58.81 88 ASP A CA 1
ATOM 675 C C . ASP A 1 88 ? 8.834 28.927 4.656 1.00 58.81 88 ASP A C 1
ATOM 677 O O . ASP A 1 88 ? 9.178 29.971 5.206 1.00 58.81 88 ASP A O 1
ATOM 681 N N . ASN A 1 89 ? 9.745 28.086 4.146 1.00 58.38 89 ASN A N 1
ATOM 682 C CA . ASN A 1 89 ? 11.186 28.370 4.169 1.00 58.38 89 ASN A CA 1
ATOM 683 C C . ASN A 1 89 ? 11.620 29.362 3.075 1.00 58.38 89 ASN A C 1
ATOM 685 O O . ASN A 1 89 ? 12.620 30.051 3.264 1.00 58.38 89 ASN A O 1
ATOM 689 N N . GLU A 1 90 ? 10.925 29.420 1.935 1.00 57.50 90 GLU A N 1
ATOM 690 C CA . GLU A 1 90 ? 11.212 30.397 0.876 1.00 57.50 90 GLU A CA 1
ATOM 691 C C . GLU A 1 90 ? 10.731 31.805 1.267 1.00 57.50 90 GLU A C 1
ATOM 693 O O . GLU A 1 90 ? 11.422 32.780 0.974 1.00 57.50 90 GLU A O 1
ATOM 698 N N . GLU A 1 91 ? 9.624 31.926 2.010 1.00 54.47 91 GLU A N 1
ATOM 699 C CA . GLU A 1 91 ? 9.154 33.218 2.539 1.00 54.47 91 GLU A CA 1
ATOM 700 C C . GLU A 1 91 ? 10.094 33.812 3.611 1.00 54.47 91 GLU A C 1
ATOM 702 O O . GLU A 1 91 ? 10.237 35.033 3.693 1.00 54.47 91 GLU A O 1
ATOM 707 N N . ASP A 1 92 ? 10.793 32.973 4.384 1.00 52.59 92 ASP A N 1
ATOM 708 C CA . ASP A 1 92 ? 11.788 33.409 5.379 1.00 52.59 92 ASP A CA 1
ATOM 709 C C . ASP A 1 92 ? 13.133 33.853 4.746 1.00 52.59 92 ASP A C 1
ATOM 711 O O . ASP A 1 92 ? 13.918 34.553 5.392 1.00 52.59 92 ASP A O 1
ATOM 715 N N . GLU A 1 93 ? 13.425 33.475 3.492 1.00 54.53 93 GLU A N 1
ATOM 716 C CA . GLU A 1 93 ? 14.660 33.858 2.779 1.00 54.53 93 GLU A CA 1
ATOM 717 C C . GLU A 1 93 ? 14.526 35.170 1.972 1.00 54.53 93 GLU A C 1
ATOM 719 O O . GLU A 1 93 ? 15.542 35.738 1.562 1.00 54.53 93 GLU A O 1
ATOM 724 N N . GLU A 1 94 ? 13.313 35.713 1.788 1.00 54.31 94 GLU A N 1
ATOM 725 C CA . GLU A 1 94 ? 13.085 36.975 1.056 1.00 54.31 94 GLU A CA 1
ATOM 726 C C . GLU A 1 94 ? 13.180 38.257 1.925 1.00 54.31 94 GLU A C 1
ATOM 728 O O . GLU A 1 94 ? 13.065 39.363 1.389 1.00 54.31 94 GLU A O 1
ATOM 733 N N . GLU A 1 95 ? 13.454 38.163 3.238 1.00 50.50 95 GLU A N 1
ATOM 734 C CA . GLU A 1 95 ? 13.577 39.336 4.137 1.00 50.50 95 GLU A CA 1
ATOM 735 C C . GLU A 1 95 ? 15.017 39.746 4.547 1.00 50.50 95 GLU A C 1
ATOM 737 O O . GLU A 1 95 ? 15.175 40.716 5.294 1.00 50.50 95 GLU A O 1
ATOM 742 N N . GLU A 1 96 ? 16.091 39.119 4.045 1.00 46.47 96 GLU A N 1
ATOM 743 C CA . GLU A 1 96 ? 17.476 39.543 4.359 1.00 46.47 96 GLU A CA 1
ATOM 744 C C . GLU A 1 96 ? 18.192 40.263 3.199 1.00 46.47 96 GLU A C 1
ATOM 746 O O . GLU A 1 96 ? 19.096 39.731 2.557 1.00 46.47 96 GLU A O 1
ATOM 751 N N . ASP A 1 97 ? 17.866 41.545 3.007 1.00 43.28 97 ASP A N 1
ATOM 752 C CA . ASP A 1 97 ? 18.771 42.513 2.374 1.00 43.28 97 ASP A CA 1
ATOM 753 C C . ASP A 1 97 ? 19.502 43.329 3.461 1.00 43.28 97 ASP A C 1
ATOM 755 O O . ASP A 1 97 ? 18.915 44.210 4.097 1.00 43.28 97 ASP A O 1
ATOM 759 N N . GLY A 1 98 ? 20.813 43.100 3.627 1.00 41.75 98 GLY A N 1
ATOM 760 C CA . GLY A 1 98 ? 21.732 44.146 4.102 1.00 41.75 98 GLY A CA 1
ATOM 761 C C . GLY A 1 98 ? 22.821 43.763 5.112 1.00 41.75 98 GLY A C 1
ATOM 762 O O . GLY A 1 98 ? 22.635 43.897 6.316 1.00 41.75 98 GLY A O 1
ATOM 763 N N . ASP A 1 99 ? 24.007 43.481 4.562 1.00 40.59 99 ASP A N 1
ATOM 764 C CA . ASP A 1 99 ? 25.359 43.678 5.114 1.00 40.59 99 ASP A CA 1
ATOM 765 C C . ASP A 1 99 ? 25.789 42.906 6.376 1.00 40.59 99 ASP A C 1
ATOM 767 O O . ASP A 1 99 ? 25.590 43.381 7.488 1.00 40.59 99 ASP A O 1
ATOM 771 N N . THR A 1 100 ? 26.606 41.848 6.222 1.00 40.97 100 THR A N 1
ATOM 772 C CA . THR A 1 100 ? 27.937 41.769 6.878 1.00 40.97 100 THR A CA 1
ATOM 773 C C . THR A 1 100 ? 28.863 40.749 6.190 1.00 40.97 100 THR A C 1
ATOM 775 O O . THR A 1 100 ? 28.461 39.662 5.788 1.00 40.97 100 THR A O 1
ATOM 778 N N . GLU A 1 101 ? 30.134 41.133 6.076 1.00 41.16 101 GLU A N 1
ATOM 779 C CA . GLU A 1 101 ? 31.271 40.400 5.518 1.00 41.16 101 GLU A CA 1
ATOM 780 C C . GLU A 1 101 ? 31.583 39.050 6.201 1.00 41.16 101 GLU A C 1
ATOM 782 O O . GLU A 1 101 ? 31.539 38.921 7.421 1.00 41.16 101 GLU A O 1
ATOM 787 N N . GLY A 1 102 ? 32.052 38.096 5.387 1.00 44.12 102 GLY A N 1
ATOM 788 C CA . GLY A 1 102 ? 33.143 37.170 5.715 1.00 44.12 102 GLY A CA 1
ATOM 789 C C . GLY A 1 102 ? 32.980 36.266 6.938 1.00 44.12 102 GLY A C 1
ATOM 790 O O . GLY A 1 102 ? 33.556 36.527 7.990 1.00 44.12 102 GLY A O 1
ATOM 791 N N . SER A 1 103 ? 32.348 35.109 6.753 1.00 34.25 103 SER A N 1
ATOM 792 C CA . SER A 1 103 ? 32.597 33.937 7.595 1.00 34.25 103 SER A CA 1
ATOM 793 C C . SER A 1 103 ? 32.437 32.677 6.755 1.00 34.25 103 SER A C 1
ATOM 795 O O . SER A 1 103 ? 31.405 32.495 6.112 1.00 34.25 103 SER A O 1
ATOM 797 N N . ASP A 1 104 ? 33.466 31.829 6.758 1.00 45.06 104 ASP A N 1
ATOM 798 C CA . ASP A 1 104 ? 33.471 30.497 6.155 1.00 45.06 104 ASP A CA 1
ATOM 799 C C . ASP A 1 104 ? 32.288 29.681 6.695 1.00 45.06 104 ASP A C 1
ATOM 801 O O . ASP A 1 104 ? 32.346 29.110 7.784 1.00 45.06 104 ASP A O 1
ATOM 805 N N . ASN A 1 105 ? 31.189 29.648 5.945 1.00 37.69 105 ASN A N 1
ATOM 806 C CA . ASN A 1 105 ? 30.070 28.769 6.236 1.00 37.69 105 ASN A CA 1
ATOM 807 C C . ASN A 1 105 ? 30.326 27.436 5.533 1.00 37.69 105 ASN A C 1
ATOM 809 O O . ASN A 1 105 ? 30.127 27.295 4.325 1.00 37.69 105 ASN A O 1
ATOM 813 N N . GLU A 1 106 ? 30.743 26.440 6.320 1.00 37.16 106 GLU A N 1
ATOM 814 C CA . GLU A 1 106 ? 30.408 25.047 6.028 1.00 37.16 106 GLU A CA 1
ATOM 815 C C . GLU A 1 106 ? 28.925 24.972 5.632 1.00 37.16 106 GLU A C 1
ATOM 817 O O . GLU A 1 106 ? 28.095 25.633 6.270 1.00 37.16 106 GLU A O 1
ATOM 822 N N . PRO A 1 107 ? 28.555 24.183 4.606 1.00 37.84 107 PRO A N 1
ATOM 823 C CA . PRO A 1 107 ? 27.157 24.020 4.257 1.00 37.84 107 PRO A CA 1
ATOM 824 C C . PRO A 1 107 ? 26.422 23.478 5.484 1.00 37.84 107 PRO A C 1
ATOM 826 O O . PRO A 1 107 ? 26.637 22.338 5.908 1.00 37.84 107 PRO A O 1
ATOM 829 N N . LYS A 1 108 ? 25.559 24.317 6.071 1.00 37.31 108 LYS A N 1
ATOM 830 C CA . LYS A 1 108 ? 24.578 23.896 7.066 1.00 37.31 108 LYS A CA 1
ATOM 831 C C . LYS A 1 108 ? 23.833 22.718 6.446 1.00 37.31 108 LYS A C 1
ATOM 833 O O . LYS A 1 108 ? 23.120 22.883 5.460 1.00 37.31 108 LYS A O 1
ATOM 838 N N . LYS A 1 109 ? 24.032 21.521 7.003 1.00 34.47 109 LYS A N 1
ATOM 839 C CA . LYS A 1 109 ? 23.194 20.353 6.720 1.00 34.47 109 LYS A CA 1
ATOM 840 C C . LYS A 1 109 ? 21.737 20.800 6.844 1.00 34.47 109 LYS A C 1
ATOM 842 O O . LYS A 1 109 ? 21.288 21.063 7.962 1.00 34.47 109 LYS A O 1
ATOM 847 N N . LYS A 1 110 ? 21.022 20.884 5.715 1.00 33.75 110 LYS A N 1
ATOM 848 C CA . LYS A 1 110 ? 19.558 20.908 5.709 1.00 33.75 110 LYS A CA 1
ATOM 849 C C . LYS A 1 110 ? 19.115 19.724 6.573 1.00 33.75 110 LYS A C 1
ATOM 851 O O . LYS A 1 110 ? 19.548 18.594 6.339 1.00 33.75 110 LYS A O 1
ATOM 856 N N . LYS A 1 111 ? 18.375 19.998 7.650 1.00 35.53 111 LYS A N 1
ATOM 857 C CA . LYS A 1 111 ? 17.745 18.944 8.453 1.00 35.53 111 LYS A CA 1
ATOM 858 C C . LYS A 1 111 ? 16.815 18.178 7.506 1.00 35.53 111 LYS A C 1
ATOM 860 O O . LYS A 1 111 ? 16.077 18.810 6.761 1.00 35.53 111 LYS A O 1
ATOM 865 N N . GLY A 1 112 ? 16.992 16.859 7.467 1.00 35.44 112 GLY A N 1
ATOM 866 C CA . GLY A 1 112 ? 16.571 15.980 6.377 1.00 35.44 112 GLY A CA 1
ATOM 867 C C . GLY A 1 112 ? 15.085 16.039 6.038 1.00 35.44 112 GLY A C 1
ATOM 868 O O . GLY A 1 112 ? 14.246 15.967 6.932 1.00 35.44 112 GLY A O 1
ATOM 869 N N . SER A 1 113 ? 14.791 16.108 4.738 1.00 42.69 113 SER A N 1
ATOM 870 C CA . SER A 1 113 ? 13.553 15.535 4.206 1.00 42.69 113 SER A CA 1
ATOM 871 C C . SER A 1 113 ? 13.647 14.020 4.394 1.00 42.69 113 SER A C 1
ATOM 873 O O . SER A 1 113 ? 14.656 13.403 4.046 1.00 42.69 113 SER A O 1
ATOM 875 N N . SER A 1 114 ? 12.602 13.446 4.982 1.00 53.41 114 SER A N 1
ATOM 876 C CA . SER A 1 114 ? 12.431 12.030 5.339 1.00 53.41 114 SER A CA 1
ATOM 877 C C . SER A 1 114 ? 12.234 11.082 4.137 1.00 53.41 114 SER A C 1
ATOM 879 O O . SER A 1 114 ? 11.774 9.948 4.288 1.00 53.41 114 SER A O 1
ATOM 881 N N . GLY A 1 115 ? 12.592 11.529 2.932 1.00 65.31 115 GLY A N 1
ATOM 882 C CA . GLY A 1 115 ? 12.418 10.811 1.671 1.00 65.31 115 GLY A CA 1
ATOM 883 C C . GLY A 1 115 ? 11.358 11.451 0.778 1.00 65.31 115 GLY A C 1
ATOM 884 O O . GLY A 1 115 ? 10.564 12.260 1.234 1.00 65.31 115 GLY A O 1
ATOM 885 N N . ASN A 1 116 ? 11.364 11.081 -0.501 1.00 80.56 116 ASN A N 1
ATOM 886 C CA . ASN A 1 116 ? 10.416 11.582 -1.491 1.00 80.56 116 ASN A CA 1
ATOM 887 C C . ASN A 1 116 ? 9.055 10.860 -1.356 1.00 80.56 116 ASN A C 1
ATOM 889 O O . ASN A 1 116 ? 9.011 9.626 -1.342 1.00 80.56 116 ASN A O 1
ATOM 893 N N . TRP A 1 117 ? 7.958 11.619 -1.248 1.00 89.44 117 TRP A N 1
ATOM 894 C CA . TRP A 1 117 ? 6.580 11.105 -1.138 1.00 89.44 117 TRP A CA 1
ATOM 895 C C . TRP A 1 117 ? 5.780 11.189 -2.445 1.00 89.44 117 TRP A C 1
ATOM 897 O O . TRP A 1 117 ? 4.588 10.865 -2.450 1.00 89.44 117 TRP A O 1
ATOM 907 N N . ASP A 1 118 ? 6.407 11.626 -3.534 1.00 90.12 118 ASP A N 1
ATOM 908 C CA . ASP A 1 118 ? 5.788 11.773 -4.846 1.00 90.12 118 ASP A CA 1
ATOM 909 C C . ASP A 1 118 ? 5.341 10.436 -5.424 1.00 90.12 118 ASP A C 1
ATOM 911 O O . ASP A 1 118 ? 5.856 9.371 -5.076 1.00 90.12 118 ASP A O 1
ATOM 915 N N . LYS A 1 119 ? 4.379 10.493 -6.351 1.00 91.88 119 LYS A N 1
ATOM 916 C CA . LYS A 1 119 ? 3.822 9.324 -7.049 1.00 91.88 119 LYS A CA 1
ATOM 917 C C . LYS A 1 119 ? 3.205 8.291 -6.106 1.00 91.88 119 LYS A C 1
ATOM 919 O O . LYS A 1 119 ? 3.121 7.103 -6.425 1.00 91.88 119 LYS A O 1
ATOM 924 N N . CYS A 1 120 ? 2.775 8.752 -4.934 1.00 94.38 120 CYS A N 1
ATOM 925 C CA . CYS A 1 120 ? 1.992 7.997 -3.974 1.00 94.38 120 CYS A CA 1
ATOM 926 C C . CYS A 1 120 ? 0.637 8.674 -3.795 1.00 94.38 120 CYS A C 1
ATOM 928 O O . CYS A 1 120 ? 0.561 9.843 -3.395 1.00 94.38 120 CYS A O 1
ATOM 930 N N . LYS A 1 121 ? -0.434 7.932 -4.068 1.00 95.31 121 LYS A N 1
ATOM 931 C CA . LYS A 1 121 ? -1.810 8.416 -3.968 1.00 95.31 121 LYS A CA 1
ATOM 932 C C . LYS A 1 121 ? -2.623 7.539 -3.028 1.00 95.31 121 LYS A C 1
ATOM 934 O O . LYS A 1 121 ? -2.588 6.314 -3.115 1.00 95.31 121 LYS A O 1
ATOM 939 N N . ILE A 1 122 ? -3.373 8.169 -2.127 1.00 95.88 122 ILE A N 1
ATOM 940 C CA . ILE A 1 122 ? -4.219 7.516 -1.128 1.00 95.88 122 ILE A CA 1
ATOM 941 C C . ILE A 1 122 ? -5.676 7.906 -1.375 1.00 95.88 122 ILE A C 1
ATOM 943 O O . ILE A 1 122 ? -6.091 9.041 -1.179 1.00 95.88 122 ILE A O 1
ATOM 947 N N . ILE A 1 123 ? -6.491 6.924 -1.746 1.00 94.06 123 ILE A N 1
ATOM 948 C CA . ILE A 1 123 ? -7.947 7.035 -1.794 1.00 94.06 123 ILE A CA 1
ATOM 949 C C . ILE A 1 123 ? -8.503 6.572 -0.446 1.00 94.06 123 ILE A C 1
ATOM 951 O O . ILE A 1 123 ? -8.392 5.396 -0.076 1.00 94.06 123 ILE A O 1
ATOM 955 N N . GLU A 1 124 ? -9.130 7.509 0.266 1.00 91.56 124 GLU A N 1
ATOM 956 C CA . GLU A 1 124 ? -9.673 7.303 1.609 1.00 91.56 124 GLU A CA 1
ATOM 957 C C . GLU A 1 124 ? -10.599 6.084 1.730 1.00 91.56 124 GLU A C 1
ATOM 959 O O . GLU A 1 124 ? -11.364 5.784 0.807 1.00 91.56 124 GLU A O 1
ATOM 964 N N . PRO A 1 125 ? -10.619 5.395 2.888 1.00 90.50 125 PRO A N 1
ATOM 965 C CA . PRO A 1 125 ? -11.489 4.252 3.072 1.00 90.50 125 PRO A CA 1
ATOM 966 C C . PRO A 1 125 ? -12.977 4.596 3.089 1.00 90.50 125 PRO A C 1
ATOM 968 O O . PRO A 1 125 ? -13.455 5.350 3.938 1.00 90.50 125 PRO A O 1
ATOM 971 N N . TYR A 1 126 ? -13.754 3.917 2.250 1.00 89.25 126 TYR A N 1
ATOM 972 C CA . TYR A 1 126 ? -15.217 3.971 2.292 1.00 89.25 126 TYR A CA 1
ATOM 973 C C . TYR A 1 126 ? -15.851 2.607 2.013 1.00 89.25 126 TYR A C 1
ATOM 975 O O . TYR A 1 126 ? -15.179 1.616 1.732 1.00 89.25 126 TYR A O 1
ATOM 983 N N . CYS A 1 127 ? -17.173 2.522 2.157 1.00 86.69 127 CYS A N 1
ATOM 984 C CA . CYS A 1 127 ? -17.922 1.306 1.851 1.00 86.69 127 CYS A CA 1
ATOM 985 C C . CYS A 1 127 ? -18.112 1.173 0.330 1.00 86.69 127 CYS A C 1
ATOM 987 O O . CYS A 1 127 ? -19.050 1.759 -0.217 1.00 86.69 127 CYS A O 1
ATOM 989 N N . TYR A 1 128 ? -17.246 0.398 -0.327 1.00 81.38 128 TYR A N 1
ATOM 990 C CA . TYR A 1 128 ? -17.307 0.162 -1.773 1.00 81.38 128 TYR A CA 1
ATOM 991 C C . TYR A 1 128 ? -18.595 -0.564 -2.182 1.00 81.38 128 TYR A C 1
ATOM 993 O O . TYR A 1 128 ? -19.116 -1.438 -1.484 1.00 81.38 128 TYR A O 1
ATOM 1001 N N . LYS A 1 129 ? -19.087 -0.225 -3.366 1.00 85.31 129 LYS A N 1
ATOM 1002 C CA . LYS A 1 129 ? -20.129 -0.915 -4.122 1.00 85.31 129 LYS A CA 1
ATOM 1003 C C . LYS A 1 129 ? -19.494 -1.607 -5.323 1.00 85.31 129 LYS A C 1
ATOM 1005 O O . LYS A 1 129 ? -18.345 -1.373 -5.676 1.00 85.31 129 LYS A O 1
ATOM 1010 N N . MET A 1 130 ? -20.286 -2.436 -6.000 1.00 82.38 130 MET A N 1
ATOM 1011 C CA . MET A 1 130 ? -19.847 -3.118 -7.222 1.00 82.38 130 MET A CA 1
ATOM 1012 C C . MET A 1 130 ? -19.306 -2.146 -8.280 1.00 82.38 130 MET A C 1
ATOM 1014 O O . MET A 1 130 ? -18.313 -2.446 -8.928 1.00 82.38 130 MET A O 1
ATOM 1018 N N . GLN A 1 131 ? -19.952 -0.987 -8.439 1.00 87.00 131 GLN A N 1
ATOM 1019 C CA . GLN A 1 131 ? -19.524 0.024 -9.405 1.00 87.00 131 GLN A CA 1
ATOM 1020 C C . GLN A 1 131 ? -18.145 0.594 -9.054 1.00 87.00 131 GLN A C 1
ATOM 1022 O O . GLN A 1 131 ? -17.298 0.686 -9.930 1.00 87.00 131 GLN A O 1
ATOM 1027 N N . ASP A 1 132 ? -17.892 0.854 -7.771 1.00 88.31 132 ASP A N 1
ATOM 1028 C CA . ASP A 1 132 ? -16.609 1.380 -7.298 1.00 88.31 132 ASP A CA 1
ATOM 1029 C C . ASP A 1 132 ? -15.460 0.393 -7.575 1.00 88.31 132 ASP A C 1
ATOM 1031 O O . ASP A 1 132 ? -14.364 0.801 -7.941 1.00 88.31 132 ASP A O 1
ATOM 1035 N N . LEU A 1 133 ? -15.714 -0.921 -7.475 1.00 84.12 133 LEU A N 1
ATOM 1036 C CA . LEU A 1 133 ? -14.735 -1.949 -7.857 1.00 84.12 133 LEU A CA 1
ATOM 1037 C C . LEU A 1 133 ? -14.471 -1.972 -9.371 1.00 84.12 133 LEU A C 1
ATOM 1039 O O . LEU A 1 133 ? -13.340 -2.195 -9.791 1.00 84.12 133 LEU A O 1
ATOM 1043 N N . ILE A 1 134 ? -15.496 -1.743 -10.198 1.00 85.12 134 ILE A N 1
ATOM 1044 C CA . ILE A 1 134 ? -15.334 -1.652 -11.659 1.00 85.12 134 ILE A CA 1
ATOM 1045 C C . ILE A 1 134 ? -14.501 -0.419 -12.023 1.00 85.12 134 ILE A C 1
ATOM 1047 O O . ILE A 1 134 ? -13.581 -0.519 -12.834 1.00 85.12 134 ILE A O 1
ATOM 1051 N N . ASP A 1 135 ? -14.811 0.727 -11.417 1.00 87.75 135 ASP A N 1
ATOM 1052 C CA . ASP A 1 135 ? -14.108 1.983 -11.674 1.00 87.75 135 ASP A CA 1
ATOM 1053 C C . ASP A 1 135 ? -12.663 1.930 -11.146 1.00 87.75 135 ASP A C 1
ATOM 1055 O O . ASP A 1 135 ? -11.756 2.404 -11.824 1.00 87.75 135 ASP A O 1
ATOM 1059 N N . LEU A 1 136 ? -12.411 1.244 -10.022 1.00 87.25 136 LEU A N 1
ATOM 1060 C CA . LEU A 1 136 ? -11.059 0.954 -9.526 1.00 87.25 136 LEU A CA 1
ATOM 1061 C C . LEU A 1 136 ? -10.197 0.265 -10.597 1.00 87.25 136 LEU A C 1
ATOM 1063 O O . LEU A 1 136 ? -9.104 0.734 -10.902 1.00 87.25 136 LEU A O 1
ATOM 1067 N N . GLY A 1 137 ? -10.692 -0.814 -11.208 1.00 84.62 137 GLY A N 1
ATOM 1068 C CA . GLY A 1 137 ? -9.934 -1.548 -12.226 1.00 84.62 137 GLY A CA 1
ATOM 1069 C C . GLY A 1 137 ? -9.776 -0.804 -13.554 1.00 84.62 137 GLY A C 1
ATOM 1070 O O . GLY A 1 137 ? -8.795 -1.019 -14.256 1.00 84.62 137 GLY A O 1
ATOM 1071 N N . ARG A 1 138 ? -10.735 0.054 -13.925 1.00 84.38 138 ARG A N 1
ATOM 1072 C CA . ARG A 1 138 ? -10.701 0.781 -15.205 1.00 84.38 138 ARG A CA 1
ATOM 1073 C C . ARG A 1 138 ? -9.901 2.077 -15.129 1.00 84.38 138 ARG A C 1
ATOM 1075 O O . ARG A 1 138 ? -9.190 2.411 -16.076 1.00 84.38 138 ARG A O 1
ATOM 1082 N N . ASP A 1 139 ? -10.085 2.832 -14.052 1.00 84.25 139 ASP A N 1
ATOM 1083 C CA . ASP A 1 139 ? -9.698 4.240 -13.992 1.00 84.25 139 ASP A CA 1
ATOM 1084 C C . ASP A 1 139 ? -8.537 4.500 -13.036 1.00 84.25 139 ASP A C 1
ATOM 1086 O O . ASP A 1 139 ? -7.757 5.408 -13.313 1.00 84.25 139 ASP A O 1
ATOM 1090 N N . VAL A 1 140 ? -8.406 3.705 -11.969 1.00 84.81 140 VAL A N 1
ATOM 1091 C CA . VAL A 1 140 ? -7.406 3.911 -10.909 1.00 84.81 140 VAL A CA 1
ATOM 1092 C C . VAL A 1 140 ? -6.188 3.007 -11.097 1.00 84.81 140 VAL A C 1
ATOM 1094 O O . VAL A 1 140 ? -5.063 3.483 -11.041 1.00 84.81 140 VAL A O 1
ATOM 1097 N N . LEU A 1 141 ? -6.383 1.711 -11.351 1.00 88.06 141 LEU A N 1
ATOM 1098 C CA . LEU A 1 141 ? -5.279 0.753 -11.491 1.00 88.06 141 LEU A CA 1
ATOM 1099 C C . LEU A 1 141 ? -4.734 0.726 -12.921 1.00 88.06 141 LEU A C 1
ATOM 1101 O O . LEU A 1 141 ? -4.874 -0.264 -13.640 1.00 88.06 141 LEU A O 1
ATOM 1105 N N . LYS A 1 142 ? -4.128 1.838 -13.339 1.00 87.19 142 LYS A N 1
ATOM 1106 C CA . LYS A 1 142 ? -3.406 1.945 -14.609 1.00 87.19 142 LYS A CA 1
ATOM 1107 C C . LYS A 1 142 ? -1.918 1.907 -14.323 1.00 87.19 142 LYS A C 1
ATOM 1109 O O . LYS A 1 142 ? -1.416 2.770 -13.613 1.00 87.19 142 LYS A O 1
ATOM 1114 N N . VAL A 1 143 ? -1.232 0.907 -14.868 1.00 85.75 143 VAL A N 1
ATOM 1115 C CA . VAL A 1 143 ? 0.226 0.839 -14.765 1.00 85.75 143 VAL A CA 1
ATOM 1116 C C . VAL A 1 143 ? 0.826 2.068 -15.436 1.00 85.75 143 VAL A C 1
ATOM 1118 O O . VAL A 1 143 ? 0.360 2.515 -16.485 1.00 85.75 143 VAL A O 1
ATOM 1121 N N . ASN A 1 144 ? 1.821 2.640 -14.774 1.00 83.31 144 ASN A N 1
ATOM 1122 C CA . ASN A 1 144 ? 2.575 3.760 -15.285 1.00 83.31 144 ASN A CA 1
ATOM 1123 C C . ASN A 1 144 ? 3.600 3.236 -16.290 1.00 83.31 144 ASN A C 1
ATOM 1125 O O . ASN A 1 144 ? 4.440 2.409 -15.951 1.00 83.31 144 ASN A O 1
ATOM 1129 N N . ASP A 1 145 ? 3.557 3.747 -17.519 1.00 79.88 145 ASP A N 1
ATOM 1130 C CA . ASP A 1 145 ? 4.509 3.375 -18.573 1.00 79.88 145 ASP A CA 1
ATOM 1131 C C . ASP A 1 145 ? 5.908 3.984 -18.341 1.00 79.88 145 ASP A C 1
ATOM 1133 O O . ASP A 1 145 ? 6.870 3.660 -19.043 1.00 79.88 145 ASP A O 1
ATOM 1137 N N . THR A 1 146 ? 6.037 4.899 -17.374 1.00 81.31 146 THR A N 1
ATOM 1138 C CA . THR A 1 146 ? 7.301 5.561 -17.046 1.00 81.31 146 THR A CA 1
ATOM 1139 C C . THR A 1 146 ? 8.149 4.664 -16.143 1.00 81.31 146 THR A C 1
ATOM 1141 O O . THR A 1 146 ? 7.659 4.223 -15.104 1.00 81.31 146 THR A O 1
ATOM 1144 N N . PRO A 1 147 ? 9.433 4.427 -16.472 1.00 79.12 147 PRO A N 1
ATOM 1145 C CA . PRO A 1 147 ? 10.338 3.716 -15.580 1.00 79.12 147 PRO A CA 1
ATOM 1146 C C . PRO A 1 147 ? 10.433 4.391 -14.212 1.00 79.12 147 PRO A C 1
ATOM 1148 O O . PRO A 1 147 ? 10.587 5.610 -14.128 1.00 79.12 147 PRO A O 1
ATOM 1151 N N . VAL A 1 148 ? 10.410 3.575 -13.162 1.00 79.19 148 VAL A N 1
ATOM 1152 C CA . VAL A 1 148 ? 10.655 4.008 -11.784 1.00 79.19 148 VAL A CA 1
ATOM 1153 C C . VAL A 1 148 ? 12.083 4.538 -11.678 1.00 79.19 148 VAL A C 1
ATOM 1155 O O . VAL A 1 148 ? 13.052 3.811 -11.927 1.00 79.19 148 VAL A O 1
ATOM 1158 N N . VAL A 1 149 ? 12.231 5.812 -11.317 1.00 73.69 149 VAL A N 1
ATOM 1159 C CA . VAL A 1 149 ? 13.545 6.435 -11.112 1.00 73.69 149 VAL A CA 1
ATOM 1160 C C . VAL A 1 149 ? 13.885 6.375 -9.626 1.00 73.69 149 VAL A C 1
ATOM 1162 O O . VAL A 1 149 ? 13.123 6.830 -8.779 1.00 73.69 149 VAL A O 1
ATOM 1165 N N . LYS A 1 150 ? 15.034 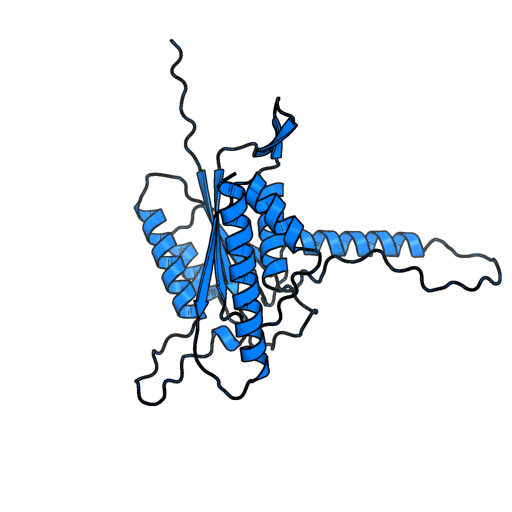5.778 -9.284 1.00 73.38 150 LYS A N 1
ATOM 1166 C CA . LYS A 1 150 ? 15.432 5.572 -7.881 1.00 73.38 150 LYS A CA 1
ATOM 1167 C C . LYS A 1 150 ? 15.444 6.896 -7.114 1.00 73.38 150 LYS A C 1
ATOM 1169 O O . LYS A 1 150 ? 16.138 7.813 -7.535 1.00 73.38 150 LYS A O 1
ATOM 1174 N N . ARG A 1 151 ? 14.817 6.905 -5.931 1.00 73.00 151 ARG A N 1
ATOM 1175 C CA . ARG A 1 151 ? 14.803 8.008 -4.943 1.00 73.00 151 ARG A CA 1
ATOM 1176 C C . ARG A 1 151 ? 14.033 9.272 -5.348 1.00 73.00 151 ARG A C 1
ATOM 1178 O O . ARG A 1 151 ? 13.905 10.159 -4.510 1.00 73.00 151 ARG A O 1
ATOM 1185 N N . ASP A 1 152 ? 13.489 9.326 -6.560 1.00 79.12 152 ASP A N 1
ATOM 1186 C CA . ASP A 1 152 ? 12.713 10.471 -7.060 1.00 79.12 152 ASP A CA 1
ATOM 1187 C C . ASP A 1 152 ? 11.195 10.259 -6.923 1.00 79.12 152 ASP A C 1
ATOM 1189 O O . ASP A 1 152 ? 10.397 11.062 -7.397 1.00 79.12 152 ASP A O 1
ATOM 1193 N N . GLU A 1 153 ? 10.786 9.160 -6.301 1.00 87.25 153 GLU A N 1
ATOM 1194 C CA . GLU A 1 153 ? 9.393 8.807 -6.062 1.00 87.25 153 GLU A CA 1
ATOM 1195 C C . GLU A 1 153 ? 9.287 7.896 -4.840 1.00 87.25 153 GLU A C 1
ATOM 1197 O O . GLU A 1 153 ? 10.266 7.252 -4.442 1.00 87.25 153 GLU A O 1
ATOM 1202 N N . ALA A 1 154 ? 8.096 7.849 -4.250 1.00 87.06 154 ALA A N 1
ATOM 1203 C CA . ALA A 1 154 ? 7.806 7.019 -3.099 1.00 87.06 154 ALA A CA 1
ATOM 1204 C C . ALA A 1 154 ? 8.009 5.535 -3.422 1.00 87.06 154 ALA A C 1
ATOM 1206 O O . ALA A 1 154 ? 7.418 4.983 -4.352 1.00 87.06 154 ALA A O 1
ATOM 1207 N N . ASP A 1 155 ? 8.810 4.878 -2.590 1.00 91.44 155 ASP A N 1
ATOM 1208 C CA . ASP A 1 155 ? 8.938 3.429 -2.566 1.00 91.44 155 ASP A CA 1
ATOM 1209 C C . ASP A 1 155 ? 7.906 2.790 -1.620 1.00 91.44 155 ASP A C 1
ATOM 1211 O O . ASP A 1 155 ? 7.080 3.450 -0.979 1.00 91.44 155 ASP A O 1
ATOM 1215 N N . LEU A 1 156 ? 7.938 1.463 -1.528 1.00 92.81 156 LEU A N 1
ATOM 1216 C CA . LEU A 1 156 ? 6.989 0.702 -0.724 1.00 92.81 156 LEU A CA 1
ATOM 1217 C C . LEU A 1 156 ? 7.036 1.051 0.785 1.00 92.81 156 LEU A C 1
ATOM 1219 O O . LEU A 1 156 ? 5.963 1.220 1.375 1.00 92.81 156 LEU A O 1
ATOM 1223 N N . PRO A 1 157 ? 8.206 1.218 1.433 1.00 93.00 157 PRO A N 1
ATOM 1224 C CA . PRO A 1 157 ? 8.283 1.738 2.803 1.00 93.00 157 PRO A CA 1
ATOM 1225 C C . PRO A 1 157 ? 7.676 3.135 2.982 1.00 93.00 157 PRO A C 1
ATOM 1227 O O . PRO A 1 157 ? 6.950 3.370 3.958 1.00 93.00 157 PRO A O 1
ATOM 1230 N N . ARG A 1 158 ? 7.892 4.060 2.038 1.00 92.50 158 ARG A N 1
ATOM 1231 C CA . ARG A 1 158 ? 7.259 5.389 2.083 1.00 92.50 158 ARG A CA 1
ATOM 1232 C C . ARG A 1 158 ? 5.745 5.299 1.893 1.00 92.50 158 ARG A C 1
ATOM 1234 O O . ARG A 1 158 ? 5.007 5.899 2.674 1.00 92.50 158 ARG A O 1
ATOM 1241 N N . ALA A 1 159 ? 5.255 4.478 0.963 1.00 94.19 159 ALA A N 1
ATOM 1242 C CA . ALA A 1 159 ? 3.820 4.239 0.783 1.00 94.19 159 ALA A CA 1
ATOM 1243 C C . ALA A 1 159 ? 3.166 3.653 2.050 1.00 94.19 159 ALA A C 1
ATOM 1245 O O . ALA A 1 159 ? 2.077 4.075 2.457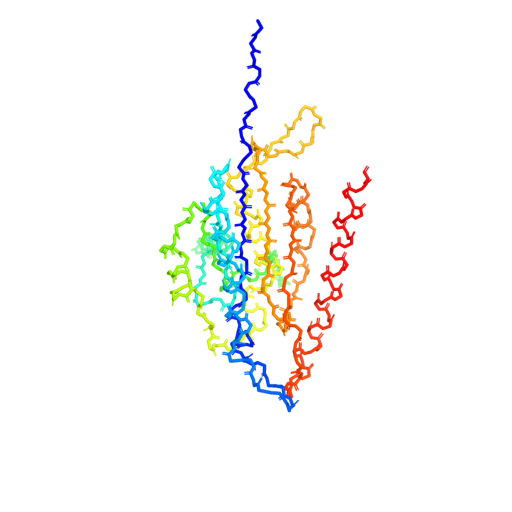 1.00 94.19 159 ALA A O 1
ATOM 1246 N N . LEU A 1 160 ? 3.846 2.727 2.738 1.00 94.31 160 LEU A N 1
ATOM 1247 C CA . LEU A 1 160 ? 3.401 2.204 4.034 1.00 94.31 160 LEU A CA 1
ATOM 1248 C C . LEU A 1 160 ? 3.355 3.289 5.110 1.00 94.31 160 LEU A C 1
ATOM 1250 O O . LEU A 1 160 ? 2.378 3.373 5.857 1.00 94.31 160 LEU A O 1
ATOM 1254 N N . THR A 1 161 ? 4.384 4.129 5.174 1.00 94.31 161 THR A N 1
ATOM 1255 C CA . THR A 1 161 ? 4.461 5.240 6.129 1.00 94.31 161 THR A CA 1
ATOM 1256 C C . THR A 1 161 ? 3.338 6.246 5.894 1.00 94.31 161 THR A C 1
ATOM 1258 O O . THR A 1 161 ? 2.633 6.596 6.840 1.00 94.31 161 THR A O 1
ATOM 1261 N N . ALA A 1 162 ? 3.084 6.631 4.641 1.00 94.38 162 ALA A N 1
ATOM 1262 C CA . ALA A 1 162 ? 1.977 7.508 4.267 1.00 94.38 162 ALA A CA 1
ATOM 1263 C C . ALA A 1 162 ? 0.611 6.890 4.619 1.00 94.38 162 ALA A C 1
ATOM 1265 O O . ALA A 1 162 ? -0.255 7.559 5.184 1.00 94.38 162 ALA A O 1
ATOM 1266 N N . THR A 1 163 ? 0.437 5.584 4.386 1.00 96.00 163 THR A N 1
ATOM 1267 C CA . THR A 1 163 ? -0.784 4.853 4.768 1.00 96.00 163 THR A CA 1
ATOM 1268 C C . THR A 1 163 ? -1.009 4.879 6.283 1.00 96.00 163 THR A C 1
ATOM 1270 O O . THR A 1 163 ? -2.120 5.133 6.756 1.00 96.00 163 THR A O 1
ATOM 1273 N N . LEU A 1 164 ? 0.042 4.636 7.069 1.00 94.75 164 LEU A N 1
ATOM 1274 C CA . LEU A 1 164 ? -0.016 4.667 8.532 1.00 94.75 164 LEU A CA 1
ATOM 1275 C C . LEU A 1 164 ? -0.257 6.082 9.064 1.00 94.75 164 LEU A C 1
ATOM 1277 O O . LEU A 1 164 ? -1.033 6.251 10.006 1.00 94.75 164 LEU A O 1
ATOM 1281 N N . ALA A 1 165 ? 0.341 7.093 8.438 1.00 93.38 165 ALA A N 1
ATOM 1282 C CA . ALA A 1 165 ? 0.095 8.492 8.758 1.00 93.38 165 ALA A CA 1
ATOM 1283 C C . ALA A 1 165 ? -1.368 8.884 8.467 1.00 93.38 165 ALA A C 1
ATOM 1285 O O . ALA A 1 165 ? -1.993 9.627 9.230 1.00 93.38 165 ALA A O 1
ATOM 1286 N N . ASN A 1 166 ? -1.972 8.330 7.413 1.00 94.06 166 ASN A N 1
ATOM 1287 C CA . ASN A 1 166 ? -3.390 8.547 7.154 1.00 94.06 166 ASN A CA 1
ATOM 1288 C C . ASN A 1 166 ? -4.287 7.877 8.214 1.00 94.06 166 ASN A C 1
ATOM 1290 O O . ASN A 1 166 ? -5.244 8.470 8.723 1.00 94.06 166 ASN A O 1
ATOM 1294 N N . ILE A 1 167 ? -3.940 6.652 8.632 1.00 93.75 167 ILE A N 1
ATOM 1295 C CA . ILE A 1 167 ? -4.622 5.953 9.734 1.00 93.75 167 ILE A CA 1
ATOM 1296 C C . ILE A 1 167 ? -4.563 6.778 11.026 1.00 93.75 167 ILE A C 1
ATOM 1298 O O . ILE A 1 167 ? -5.582 6.913 11.713 1.00 93.75 167 ILE A O 1
ATOM 1302 N N . THR A 1 168 ? -3.398 7.341 11.357 1.00 91.62 168 THR A N 1
ATOM 1303 C CA . THR A 1 168 ? -3.214 8.116 12.590 1.00 91.62 168 THR A CA 1
ATOM 1304 C C . THR A 1 168 ? -3.977 9.429 12.560 1.00 91.62 168 THR A C 1
ATOM 1306 O O . THR A 1 168 ? -4.615 9.783 13.551 1.00 91.62 168 THR A O 1
ATOM 1309 N N . THR A 1 169 ? -3.999 10.105 11.416 1.00 91.00 169 THR A N 1
ATOM 1310 C CA . THR A 1 169 ? -4.775 11.333 11.212 1.00 91.00 169 THR A CA 1
ATOM 1311 C C . THR A 1 169 ? -6.276 11.067 11.354 1.00 91.00 169 THR A C 1
ATOM 1313 O O . THR A 1 169 ? -6.991 11.807 12.034 1.00 91.00 169 THR A O 1
ATOM 1316 N N . SER A 1 170 ? -6.756 9.952 10.800 1.00 88.12 170 SER A N 1
ATOM 1317 C CA . SER A 1 170 ? -8.172 9.568 10.834 1.00 88.12 170 SER A CA 1
ATOM 1318 C C . SER A 1 170 ? -8.649 9.004 12.183 1.00 88.12 170 SER A C 1
ATOM 1320 O O . SER A 1 170 ? -9.846 9.051 12.502 1.00 88.12 170 SER A O 1
ATOM 1322 N N . ASN A 1 171 ? -7.749 8.452 13.001 1.00 90.12 171 ASN A N 1
ATOM 1323 C CA . ASN A 1 171 ? -8.077 7.852 14.299 1.00 90.12 171 ASN A CA 1
ATOM 1324 C C . ASN A 1 171 ? -7.027 8.167 15.380 1.00 90.12 171 ASN A C 1
ATOM 1326 O O . ASN A 1 171 ? -6.471 7.248 15.977 1.00 90.12 171 ASN A O 1
ATOM 1330 N N . PRO A 1 172 ? -6.781 9.448 15.695 1.00 89.25 172 PRO A N 1
ATOM 1331 C CA . PRO A 1 172 ? -5.630 9.855 16.494 1.00 89.25 172 PRO A CA 1
ATOM 1332 C C . PRO A 1 172 ? -5.623 9.190 17.865 1.00 89.25 172 PRO A C 1
ATOM 1334 O O . PRO A 1 172 ? -6.613 9.259 18.601 1.00 89.25 172 PRO A O 1
ATOM 1337 N N . ALA A 1 173 ? -4.500 8.558 18.197 1.00 87.69 173 ALA A N 1
ATOM 1338 C CA . ALA A 1 173 ? -4.290 7.906 19.477 1.00 87.69 173 ALA A CA 1
ATOM 1339 C C . ALA A 1 173 ? -4.234 8.910 20.640 1.00 87.69 173 ALA A C 1
ATOM 1341 O O . ALA A 1 173 ? -3.969 10.102 20.471 1.00 87.69 173 ALA A O 1
ATOM 1342 N N . PHE A 1 174 ? -4.514 8.418 21.840 1.00 86.88 174 PHE A N 1
ATOM 1343 C CA . PHE A 1 174 ? -4.428 9.166 23.088 1.00 86.88 174 PHE A CA 1
ATOM 1344 C C . PHE A 1 174 ? -3.745 8.308 24.154 1.00 86.88 174 PHE A C 1
ATOM 1346 O O . PHE A 1 174 ? -3.706 7.084 24.044 1.00 86.88 174 PHE A O 1
ATOM 1353 N N . LEU A 1 175 ? -3.210 8.941 25.196 1.00 87.25 175 LEU A N 1
ATOM 1354 C CA . LEU A 1 175 ? -2.642 8.217 26.331 1.00 87.25 175 LEU A CA 1
ATOM 1355 C C . LEU A 1 175 ? -3.765 7.728 27.248 1.00 87.25 175 LEU A C 1
ATOM 1357 O O . LEU A 1 175 ? -4.589 8.524 27.701 1.00 87.25 175 LEU A O 1
ATOM 1361 N N . ASN A 1 176 ? -3.795 6.427 27.526 1.00 83.38 176 ASN A N 1
ATOM 1362 C CA . ASN A 1 176 ? -4.681 5.857 28.538 1.00 83.38 176 ASN A CA 1
ATOM 1363 C C . ASN A 1 176 ? -4.145 6.103 29.965 1.00 83.38 176 ASN A C 1
ATOM 1365 O O . ASN A 1 176 ? -3.046 6.624 30.157 1.00 83.38 176 ASN A O 1
ATOM 1369 N N . ASP A 1 177 ? -4.897 5.667 30.981 1.00 85.56 177 ASP A N 1
ATOM 1370 C CA . ASP A 1 177 ? -4.514 5.799 32.399 1.00 85.56 177 ASP A CA 1
ATOM 1371 C C . ASP A 1 177 ? -3.181 5.100 32.752 1.00 85.56 177 ASP A C 1
ATOM 1373 O O . ASP A 1 177 ? -2.574 5.398 33.779 1.00 85.56 177 ASP A O 1
ATOM 1377 N N . GLN A 1 178 ? -2.705 4.181 31.903 1.00 85.31 178 GLN A N 1
ATOM 1378 C CA . GLN A 1 178 ? -1.419 3.486 32.031 1.00 85.31 178 GLN A CA 1
ATOM 1379 C C . GLN A 1 178 ? -0.292 4.155 31.221 1.00 85.31 178 GLN A C 1
ATOM 1381 O O . GLN A 1 178 ? 0.765 3.555 31.046 1.00 85.31 178 GLN A O 1
ATOM 1386 N N . GLN A 1 179 ? -0.503 5.378 30.717 1.00 84.12 179 GLN A N 1
ATOM 1387 C CA . GLN A 1 179 ? 0.420 6.106 29.834 1.00 84.12 179 GLN A CA 1
ATOM 1388 C C . GLN A 1 179 ? 0.768 5.358 28.535 1.00 84.12 179 GLN A C 1
ATOM 1390 O O . GLN A 1 179 ? 1.799 5.616 27.917 1.00 84.12 179 GLN A O 1
ATOM 1395 N N . GLN A 1 180 ? -0.096 4.445 28.090 1.00 79.88 180 GLN A N 1
ATOM 1396 C CA . GLN A 1 180 ? 0.052 3.759 26.809 1.00 79.88 180 GLN A CA 1
ATOM 1397 C C . GLN A 1 180 ? -0.759 4.485 25.737 1.00 79.88 180 GLN A C 1
ATOM 1399 O O . GLN A 1 180 ? -1.909 4.864 25.970 1.00 79.88 180 GLN A O 1
ATOM 1404 N N . SER A 1 181 ? -0.164 4.655 24.557 1.00 82.75 181 SER A N 1
ATOM 1405 C CA . SER A 1 181 ? -0.848 5.212 23.390 1.00 82.75 181 SER A CA 1
ATOM 1406 C C . SER A 1 181 ? -1.852 4.199 22.839 1.00 82.75 181 SER A C 1
ATOM 1408 O O . SER A 1 181 ? -1.468 3.079 22.503 1.00 82.75 181 SER A O 1
ATOM 1410 N N . VAL A 1 182 ? -3.131 4.577 22.765 1.00 84.06 182 VAL A N 1
ATOM 1411 C CA . VAL A 1 182 ? -4.223 3.728 22.266 1.00 84.06 182 VAL A CA 1
ATOM 1412 C C . VAL A 1 182 ? -5.132 4.498 21.292 1.00 84.06 182 VAL A C 1
ATOM 1414 O O . VAL A 1 182 ? -5.398 5.682 21.520 1.00 84.06 182 VAL A O 1
ATOM 1417 N N . PRO A 1 183 ? -5.647 3.873 20.215 1.00 85.06 183 PRO A N 1
ATOM 1418 C CA . PRO A 1 183 ? -6.550 4.536 19.269 1.00 85.06 183 PRO A CA 1
ATOM 1419 C C . PRO A 1 183 ? -7.889 4.962 19.899 1.00 85.06 183 PRO A C 1
ATOM 1421 O O . PRO A 1 183 ? -8.425 4.283 20.777 1.00 85.06 183 PRO A O 1
ATOM 1424 N N . LYS A 1 184 ? -8.489 6.061 19.410 1.00 79.81 184 LYS A N 1
ATOM 1425 C CA . LYS A 1 184 ? -9.791 6.577 19.900 1.00 79.81 184 LYS A CA 1
ATOM 1426 C C . LYS A 1 184 ? -10.961 5.636 19.635 1.00 79.81 184 LYS A C 1
ATOM 1428 O O . LYS A 1 184 ? -11.880 5.538 20.450 1.00 79.81 184 LYS A O 1
ATOM 1433 N N . LYS A 1 185 ? -10.975 4.998 18.466 1.00 77.25 185 LYS A N 1
ATOM 1434 C CA . LYS A 1 185 ? -12.041 4.090 18.027 1.00 77.25 185 LYS A CA 1
ATOM 1435 C C . LYS A 1 185 ? -11.514 2.662 17.941 1.00 77.25 185 LYS A C 1
ATOM 1437 O O . LYS A 1 185 ? -10.385 2.441 17.516 1.00 77.25 185 LYS A O 1
ATOM 1442 N N . ASN A 1 186 ? -12.382 1.701 18.266 1.00 78.75 186 ASN A N 1
ATOM 1443 C CA . ASN A 1 186 ? -12.121 0.272 18.092 1.00 78.75 186 ASN A CA 1
ATOM 1444 C C . ASN A 1 186 ? -12.267 -0.118 16.608 1.00 78.75 186 ASN A C 1
ATOM 1446 O O . ASN A 1 186 ? -13.289 -0.680 16.197 1.00 78.75 186 ASN A O 1
ATOM 1450 N N . VAL A 1 187 ? -11.276 0.278 15.812 1.00 85.62 187 VAL A N 1
ATOM 1451 C CA . VAL A 1 187 ? -11.162 -0.015 14.382 1.00 85.62 187 VAL A CA 1
ATOM 1452 C C . VAL A 1 187 ? -10.034 -1.015 14.194 1.00 85.62 187 VAL A C 1
ATOM 1454 O O . VAL A 1 187 ? -8.960 -0.835 14.758 1.00 85.62 187 VAL A O 1
ATOM 1457 N N . LYS A 1 188 ? -10.284 -2.061 13.412 1.00 88.69 188 LYS A N 1
ATOM 1458 C CA . LYS A 1 188 ? -9.247 -3.002 12.993 1.00 88.69 188 LYS A CA 1
ATOM 1459 C C . LYS A 1 188 ? -8.700 -2.571 11.651 1.00 88.69 188 LYS A C 1
ATOM 1461 O O . LYS A 1 188 ? -9.489 -2.350 10.734 1.00 88.69 188 LYS A O 1
ATOM 1466 N N . TYR A 1 189 ? -7.383 -2.499 11.529 1.00 91.88 189 TYR A N 1
ATOM 1467 C CA . TYR A 1 189 ? -6.730 -2.108 10.289 1.00 91.88 189 TYR A CA 1
ATOM 1468 C C . TYR A 1 189 ? -6.020 -3.298 9.657 1.00 91.88 189 TYR A C 1
ATOM 1470 O O . TYR A 1 189 ? -5.381 -4.110 10.326 1.00 91.88 189 TYR A O 1
ATOM 1478 N N . THR A 1 190 ? -6.141 -3.408 8.343 1.00 92.94 190 THR A N 1
ATOM 1479 C CA . THR A 1 190 ? -5.378 -4.361 7.542 1.00 92.94 190 THR A CA 1
ATOM 1480 C C . THR A 1 190 ? -4.804 -3.625 6.345 1.00 92.94 190 THR A C 1
ATOM 1482 O O . THR A 1 190 ? -5.527 -2.886 5.688 1.00 92.94 190 THR A O 1
ATOM 1485 N N . ILE A 1 191 ? -3.527 -3.820 6.054 1.00 94.75 191 ILE A N 1
ATOM 1486 C CA . ILE A 1 191 ? -2.869 -3.315 4.852 1.00 94.75 191 ILE A CA 1
ATOM 1487 C C . ILE A 1 191 ? -2.445 -4.539 4.046 1.00 94.75 191 ILE A C 1
ATOM 1489 O O . ILE A 1 191 ? -1.778 -5.421 4.580 1.00 94.75 191 ILE A O 1
ATOM 1493 N N . ILE A 1 192 ? -2.869 -4.629 2.788 1.00 94.06 192 ILE A N 1
ATOM 1494 C CA . ILE A 1 192 ? -2.480 -5.707 1.875 1.00 94.06 192 ILE A CA 1
ATOM 1495 C C . ILE A 1 192 ? -1.747 -5.075 0.705 1.00 94.06 192 ILE A C 1
ATOM 1497 O O . ILE A 1 192 ? -2.317 -4.235 0.013 1.00 94.06 192 ILE A O 1
ATOM 1501 N N . ILE A 1 193 ? -0.503 -5.486 0.500 1.00 95.25 193 ILE A N 1
ATOM 1502 C CA . ILE A 1 193 ? 0.394 -4.900 -0.488 1.00 95.25 193 ILE A CA 1
ATOM 1503 C C . ILE A 1 193 ? 0.568 -5.863 -1.654 1.00 95.25 193 ILE A C 1
ATOM 1505 O O . ILE A 1 193 ? 0.858 -7.040 -1.436 1.00 95.25 193 ILE A O 1
ATOM 1509 N N . PHE A 1 194 ? 0.408 -5.351 -2.871 1.00 94.25 194 PHE A N 1
ATOM 1510 C CA . PHE A 1 194 ? 0.609 -6.061 -4.127 1.00 94.25 194 PHE A CA 1
ATOM 1511 C C . PHE A 1 194 ? 1.787 -5.439 -4.872 1.00 94.25 194 PHE A C 1
ATOM 1513 O O . PHE A 1 194 ? 1.686 -4.301 -5.322 1.00 94.25 194 PHE A O 1
ATOM 1520 N N . SER A 1 195 ? 2.892 -6.172 -4.990 1.00 92.06 195 SER A N 1
ATOM 1521 C CA . SER A 1 195 ? 4.107 -5.707 -5.675 1.00 92.06 195 SER A CA 1
ATOM 1522 C C . SER A 1 195 ? 4.912 -6.895 -6.190 1.00 92.06 195 SER A C 1
ATOM 1524 O O . SER A 1 195 ? 4.847 -7.988 -5.632 1.00 92.06 195 SER A O 1
ATOM 1526 N N . ASP A 1 196 ? 5.686 -6.704 -7.247 1.00 89.12 196 ASP A N 1
ATOM 1527 C CA . ASP A 1 196 ? 6.675 -7.682 -7.694 1.00 89.12 196 ASP A CA 1
ATOM 1528 C C . ASP A 1 196 ? 8.002 -7.577 -6.920 1.00 89.12 196 ASP A C 1
ATOM 1530 O O . ASP A 1 196 ? 8.864 -8.430 -7.090 1.00 89.12 196 ASP A O 1
ATOM 1534 N N . LEU A 1 197 ? 8.144 -6.578 -6.036 1.00 90.88 197 LEU A N 1
ATOM 1535 C CA . LEU A 1 197 ? 9.322 -6.284 -5.214 1.00 90.88 197 LEU A CA 1
ATOM 1536 C C . LEU A 1 197 ? 10.601 -5.976 -6.012 1.00 90.88 197 LEU A C 1
ATOM 1538 O O . LEU A 1 197 ? 11.696 -6.084 -5.460 1.00 90.88 197 LEU A O 1
ATOM 1542 N N . ARG A 1 198 ? 10.492 -5.585 -7.287 1.00 87.00 198 ARG A N 1
ATOM 1543 C CA . ARG A 1 198 ? 11.652 -5.380 -8.179 1.00 87.00 198 ARG A CA 1
ATOM 1544 C C . ARG A 1 198 ? 12.186 -3.958 -8.210 1.00 87.00 198 ARG A C 1
ATOM 1546 O O . ARG A 1 198 ? 13.254 -3.715 -8.772 1.00 87.00 198 ARG A O 1
ATOM 1553 N N . ASN A 1 199 ? 11.469 -3.026 -7.600 1.00 87.00 199 ASN A N 1
ATOM 1554 C CA . ASN A 1 199 ? 11.919 -1.651 -7.462 1.00 87.00 199 ASN A CA 1
ATOM 1555 C C . ASN A 1 199 ? 12.832 -1.486 -6.246 1.00 87.00 199 ASN A C 1
ATOM 1557 O O . ASN A 1 199 ? 12.778 -2.248 -5.278 1.00 87.00 199 ASN A O 1
ATOM 1561 N N . PHE A 1 200 ? 13.686 -0.468 -6.301 1.00 87.88 200 PHE A N 1
ATOM 1562 C CA . PHE A 1 200 ? 14.498 -0.078 -5.156 1.00 87.88 200 PHE A CA 1
ATOM 1563 C C . PHE A 1 200 ? 13.589 0.296 -3.977 1.00 87.88 200 PHE A C 1
ATOM 1565 O O . PHE A 1 200 ? 12.646 1.064 -4.151 1.00 87.88 200 PHE A O 1
ATOM 1572 N N . MET A 1 201 ? 13.894 -0.230 -2.791 1.00 90.00 201 MET A N 1
ATOM 1573 C CA . MET A 1 201 ? 13.251 0.163 -1.540 1.00 90.00 201 MET A CA 1
ATOM 1574 C C . MET A 1 201 ? 14.325 0.608 -0.565 1.00 90.00 201 MET A C 1
ATOM 1576 O O . MET A 1 201 ? 15.236 -0.153 -0.233 1.00 90.00 201 MET A O 1
ATOM 1580 N N . ASP A 1 202 ? 14.197 1.832 -0.093 1.00 88.69 202 ASP A N 1
ATOM 1581 C CA . ASP A 1 202 ? 14.946 2.330 1.034 1.00 88.69 202 ASP A CA 1
ATOM 1582 C C . ASP A 1 202 ? 14.101 2.132 2.300 1.00 88.69 202 ASP A C 1
ATOM 1584 O O . ASP A 1 202 ? 12.910 2.424 2.331 1.00 88.69 202 ASP A O 1
ATOM 1588 N N . TRP A 1 203 ? 14.701 1.593 3.351 1.00 87.00 203 TRP A N 1
ATOM 1589 C CA . TRP A 1 203 ? 14.042 1.413 4.649 1.00 87.00 203 TRP A CA 1
ATOM 1590 C C . TRP A 1 203 ? 14.604 2.365 5.703 1.00 87.00 203 TRP A C 1
ATOM 1592 O O . TRP A 1 203 ? 14.064 2.427 6.811 1.00 87.00 203 TRP A O 1
ATOM 1602 N N . ASP A 1 204 ? 15.659 3.110 5.360 1.00 84.62 204 ASP A N 1
ATOM 1603 C CA . ASP A 1 204 ? 16.309 4.036 6.269 1.00 84.62 204 ASP A CA 1
ATOM 1604 C C . ASP A 1 204 ? 15.305 5.096 6.741 1.00 84.62 204 ASP A C 1
ATOM 1606 O O . ASP A 1 204 ? 14.468 5.588 5.983 1.00 84.62 204 ASP A O 1
ATOM 1610 N N . GLU A 1 205 ? 15.387 5.427 8.031 1.00 83.56 205 GLU A N 1
ATOM 1611 C CA . GLU A 1 205 ? 14.603 6.466 8.720 1.00 83.56 205 GLU A CA 1
ATOM 1612 C C . GLU A 1 205 ? 13.090 6.198 8.867 1.00 83.56 205 GLU A C 1
ATOM 1614 O O . GLU A 1 205 ? 12.452 6.809 9.728 1.00 83.56 205 GLU A O 1
ATOM 1619 N N . VAL A 1 206 ? 12.512 5.263 8.105 1.00 87.44 206 VAL A N 1
ATOM 1620 C CA . VAL A 1 206 ? 11.068 4.959 8.129 1.00 87.44 206 VAL A CA 1
ATOM 1621 C C . VAL A 1 206 ? 10.714 3.661 8.859 1.00 87.44 206 VAL A C 1
ATOM 1623 O O . VAL A 1 206 ? 9.581 3.506 9.316 1.00 87.44 206 VAL A O 1
ATOM 1626 N N . ASP A 1 207 ? 11.658 2.736 9.035 1.00 87.00 207 ASP A N 1
ATOM 1627 C CA . ASP A 1 207 ? 11.419 1.412 9.626 1.00 87.00 207 ASP A CA 1
ATOM 1628 C C . ASP A 1 207 ? 10.808 1.464 11.044 1.00 87.00 207 ASP A C 1
ATOM 1630 O O . ASP A 1 207 ? 9.785 0.826 11.318 1.00 87.00 207 ASP A O 1
ATOM 1634 N N . GLU A 1 208 ? 11.382 2.268 11.943 1.00 86.50 208 GLU A N 1
ATOM 1635 C CA . GLU A 1 208 ? 10.901 2.434 13.318 1.00 86.50 208 GLU A CA 1
ATOM 1636 C C . GLU A 1 208 ? 9.552 3.157 13.371 1.00 86.50 208 GLU A C 1
ATOM 1638 O O . GLU A 1 208 ? 8.703 2.863 14.223 1.00 86.50 208 GLU A O 1
ATOM 1643 N N . ILE A 1 209 ? 9.324 4.089 12.442 1.00 87.44 209 ILE A N 1
ATOM 1644 C CA . ILE A 1 209 ? 8.053 4.807 12.316 1.00 87.44 209 ILE A CA 1
ATOM 1645 C C . ILE A 1 209 ? 6.963 3.815 11.915 1.00 87.44 209 ILE A C 1
ATOM 1647 O O . ILE A 1 209 ? 5.932 3.746 12.586 1.00 87.44 209 ILE A O 1
ATOM 1651 N N . ILE A 1 210 ? 7.202 3.003 10.885 1.00 90.81 210 ILE A N 1
ATOM 1652 C CA . ILE A 1 210 ? 6.256 1.981 10.428 1.00 90.81 210 ILE A CA 1
ATOM 1653 C C . ILE A 1 210 ? 5.947 1.012 11.571 1.00 90.81 210 ILE A C 1
ATOM 1655 O O . ILE A 1 210 ? 4.782 0.773 11.892 1.00 90.81 210 ILE A O 1
ATOM 1659 N N . TYR A 1 211 ? 6.984 0.486 12.224 1.00 87.25 211 TYR A N 1
ATOM 1660 C CA . TYR A 1 211 ? 6.837 -0.504 13.286 1.00 87.25 211 TYR A CA 1
ATOM 1661 C C . TYR A 1 211 ? 6.062 0.040 14.501 1.00 87.25 211 TYR A C 1
ATOM 1663 O O . TYR A 1 211 ? 5.125 -0.602 14.988 1.00 87.25 211 TYR A O 1
ATOM 1671 N N . SER A 1 212 ? 6.404 1.239 14.979 1.00 87.06 212 SER A N 1
ATOM 1672 C CA . SER A 1 212 ? 5.735 1.855 16.133 1.00 87.06 212 SER A CA 1
ATOM 1673 C C . SER A 1 212 ? 4.256 2.141 15.863 1.00 87.06 212 SER A C 1
ATOM 1675 O O . SER A 1 212 ? 3.402 1.809 16.692 1.00 87.06 212 SER A O 1
ATOM 1677 N N . HIS A 1 213 ? 3.929 2.682 14.689 1.00 89.31 213 HIS A N 1
ATOM 1678 C CA . HIS A 1 213 ? 2.550 2.966 14.303 1.00 89.31 213 HIS A CA 1
ATOM 1679 C C . HIS A 1 213 ? 1.746 1.687 14.058 1.00 89.31 213 HIS A C 1
ATOM 1681 O O . HIS A 1 213 ? 0.636 1.565 14.577 1.00 89.31 213 HIS A O 1
ATOM 1687 N N . ALA A 1 214 ? 2.307 0.700 13.353 1.00 88.88 214 ALA A N 1
ATOM 1688 C CA . ALA A 1 214 ? 1.646 -0.586 13.143 1.00 88.88 214 ALA A CA 1
ATOM 1689 C C . ALA A 1 214 ? 1.291 -1.263 14.477 1.00 88.88 214 ALA A C 1
ATOM 1691 O O . ALA A 1 214 ? 0.189 -1.791 14.623 1.00 88.88 214 ALA A O 1
ATOM 1692 N N . LYS A 1 215 ? 2.175 -1.174 15.481 1.00 87.25 215 LYS A N 1
ATOM 1693 C CA . LYS A 1 215 ? 1.929 -1.710 16.826 1.00 87.25 215 LYS A CA 1
ATOM 1694 C C . LYS A 1 215 ? 0.841 -0.950 17.587 1.00 87.25 215 LYS A C 1
ATOM 1696 O O . LYS A 1 215 ? -0.044 -1.582 18.155 1.00 87.25 215 LYS A O 1
ATOM 1701 N N . ILE A 1 216 ? 0.888 0.386 17.616 1.00 89.06 216 ILE A N 1
ATOM 1702 C CA . ILE A 1 216 ? -0.104 1.208 18.343 1.00 89.06 216 ILE A CA 1
ATOM 1703 C C . ILE A 1 216 ? -1.521 0.972 17.803 1.00 89.06 216 ILE A C 1
ATOM 1705 O O . ILE A 1 216 ? -2.482 0.932 18.572 1.00 89.06 216 ILE A O 1
ATOM 1709 N N . TYR A 1 217 ? -1.649 0.813 16.486 1.00 89.44 217 TYR A N 1
ATOM 1710 C CA . TYR A 1 217 ? -2.935 0.673 15.804 1.00 89.44 217 TYR A CA 1
ATOM 1711 C C . TYR A 1 217 ? -3.338 -0.781 15.528 1.00 89.44 217 TYR A C 1
ATOM 1713 O O . TYR A 1 217 ? -4.375 -0.996 14.901 1.00 89.44 217 TYR A O 1
ATOM 1721 N N . ASP A 1 218 ? -2.553 -1.757 16.004 1.00 87.50 218 ASP A N 1
ATOM 1722 C CA . ASP A 1 218 ? -2.763 -3.196 15.784 1.00 87.50 218 ASP A CA 1
ATOM 1723 C C . ASP A 1 218 ? -3.037 -3.520 14.301 1.00 87.50 218 ASP A C 1
ATOM 1725 O O . ASP A 1 218 ? -4.037 -4.139 13.927 1.00 87.50 218 ASP A O 1
ATOM 1729 N N . VAL A 1 219 ? -2.173 -2.994 13.429 1.00 90.00 219 VAL A N 1
ATOM 1730 C CA . VAL A 1 219 ? -2.317 -3.105 11.976 1.00 90.00 219 VAL A CA 1
ATOM 1731 C C . VAL A 1 219 ? -1.779 -4.452 11.510 1.00 90.00 219 VAL A C 1
ATOM 1733 O O . VAL A 1 219 ? -0.599 -4.756 11.676 1.00 90.00 219 VAL A O 1
ATOM 1736 N N . LEU A 1 220 ? -2.627 -5.238 10.847 1.00 90.12 220 LEU A N 1
ATOM 1737 C CA . LEU A 1 220 ? -2.184 -6.435 10.137 1.00 90.12 220 LEU A CA 1
ATOM 1738 C C . LEU A 1 220 ? -1.624 -6.044 8.765 1.00 90.12 220 LEU A C 1
ATOM 1740 O O . LEU A 1 220 ? -2.377 -5.563 7.922 1.00 90.12 220 LEU A O 1
ATOM 1744 N N . VAL A 1 221 ? -0.339 -6.292 8.519 1.00 90.00 221 VAL A N 1
ATOM 1745 C CA . VAL A 1 221 ? 0.294 -6.070 7.209 1.00 90.00 221 VAL A CA 1
ATOM 1746 C C . VAL A 1 221 ? 0.475 -7.410 6.496 1.00 90.00 221 VAL A C 1
ATOM 1748 O O . VAL A 1 221 ? 1.064 -8.337 7.048 1.00 90.00 221 VAL A O 1
ATOM 1751 N N . GLY A 1 222 ? -0.055 -7.524 5.280 1.00 90.12 222 GLY A N 1
ATOM 1752 C CA . GLY A 1 222 ? 0.079 -8.694 4.419 1.00 90.12 222 GLY A CA 1
ATOM 1753 C C . GLY A 1 222 ? 0.751 -8.333 3.100 1.00 90.12 222 GLY A C 1
ATOM 1754 O O . GLY A 1 222 ? 0.392 -7.341 2.473 1.00 90.12 222 GLY A O 1
ATOM 1755 N N . PHE A 1 223 ? 1.690 -9.167 2.662 1.00 89.75 223 PHE A N 1
ATOM 1756 C CA . PHE A 1 223 ? 2.363 -9.027 1.374 1.00 89.75 223 PHE A CA 1
ATOM 1757 C C . PHE A 1 223 ? 1.877 -10.111 0.414 1.00 89.75 223 PHE A C 1
ATOM 1759 O O . PHE A 1 223 ? 1.906 -11.299 0.740 1.00 89.75 223 PHE A O 1
ATOM 1766 N N . VAL A 1 224 ? 1.445 -9.696 -0.771 1.00 89.88 224 VAL A N 1
ATOM 1767 C CA . VAL A 1 224 ? 1.136 -10.557 -1.910 1.00 89.88 224 VAL A CA 1
ATOM 1768 C C . VAL A 1 224 ? 2.101 -10.163 -3.017 1.00 89.88 224 VAL A C 1
ATOM 1770 O O . VAL A 1 224 ? 1.920 -9.129 -3.653 1.00 89.88 224 VAL A O 1
ATOM 1773 N N . TYR A 1 225 ? 3.144 -10.967 -3.215 1.00 86.12 225 TYR A N 1
ATOM 1774 C CA . TYR A 1 225 ? 4.165 -10.678 -4.215 1.00 86.12 225 TYR A CA 1
ATOM 1775 C C . TYR A 1 225 ? 4.160 -11.668 -5.373 1.00 86.12 225 TYR A C 1
ATOM 1777 O O . TYR A 1 225 ? 3.765 -12.827 -5.225 1.00 86.12 225 TYR A O 1
ATOM 1785 N N . PHE A 1 226 ? 4.585 -11.186 -6.538 1.00 81.12 226 PHE A N 1
ATOM 1786 C CA . PHE A 1 226 ? 4.575 -11.937 -7.788 1.00 81.12 226 PHE A CA 1
ATOM 1787 C C . PHE A 1 226 ? 5.993 -12.367 -8.157 1.00 81.12 226 PHE A C 1
ATOM 1789 O O . PHE A 1 226 ? 6.759 -11.632 -8.766 1.00 81.12 226 PHE A O 1
ATOM 1796 N N . GLU A 1 227 ? 6.336 -13.590 -7.770 1.00 70.06 227 GLU A N 1
ATOM 1797 C CA . GLU A 1 227 ? 7.645 -14.198 -8.008 1.00 70.06 227 GLU A CA 1
ATOM 1798 C C . GLU A 1 227 ? 7.687 -14.799 -9.424 1.00 70.06 227 GLU A C 1
ATOM 1800 O O . GLU A 1 227 ? 7.245 -15.932 -9.621 1.00 70.06 227 GLU A O 1
ATOM 1805 N N . LYS A 1 228 ? 8.144 -14.056 -10.447 1.00 64.44 228 LYS A N 1
ATOM 1806 C CA . LYS A 1 228 ? 8.328 -14.621 -11.802 1.00 64.44 228 LYS A CA 1
ATOM 1807 C C . LYS A 1 228 ? 9.583 -14.134 -12.542 1.00 64.44 228 LYS A C 1
ATOM 1809 O O . LYS A 1 228 ? 10.069 -13.043 -12.272 1.00 64.44 228 LYS A O 1
ATOM 1814 N N . PRO A 1 229 ? 10.144 -14.981 -13.432 1.00 50.31 229 PRO A N 1
ATOM 1815 C CA . PRO A 1 229 ? 11.584 -15.086 -13.658 1.00 50.31 229 PRO A CA 1
ATOM 1816 C C . PRO A 1 229 ? 12.159 -14.040 -14.619 1.00 50.31 229 PRO A C 1
ATOM 1818 O O . PRO A 1 229 ? 11.458 -13.471 -15.450 1.00 50.31 229 PRO A O 1
ATOM 1821 N N . LEU A 1 230 ? 13.467 -13.836 -14.465 1.00 49.16 230 LEU A N 1
ATOM 1822 C CA . LEU A 1 230 ? 14.386 -12.987 -15.225 1.00 49.16 230 LEU A CA 1
ATOM 1823 C C . LEU A 1 230 ? 14.137 -12.947 -16.741 1.00 49.16 230 LEU A C 1
ATOM 1825 O O . LEU A 1 230 ? 14.647 -13.775 -17.495 1.00 49.16 230 LEU A O 1
ATOM 1829 N N . GLY A 1 231 ? 13.496 -11.872 -17.205 1.00 51.00 231 GLY A N 1
ATOM 1830 C CA . GLY A 1 231 ? 14.070 -11.143 -18.337 1.00 51.00 231 GLY A CA 1
ATOM 1831 C C . GLY A 1 231 ? 15.442 -10.590 -17.923 1.00 51.00 231 GLY A C 1
ATOM 1832 O O . GLY A 1 231 ? 15.716 -10.511 -16.730 1.00 51.00 231 GLY A O 1
ATOM 1833 N N . ASN A 1 232 ? 16.317 -10.236 -18.869 1.00 52.56 232 ASN A N 1
ATOM 1834 C CA . ASN A 1 232 ? 17.695 -9.758 -18.628 1.00 52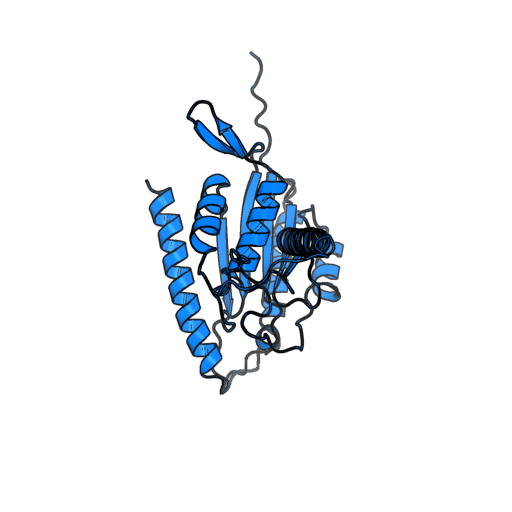.56 232 ASN A CA 1
ATOM 1835 C C . ASN A 1 232 ? 17.774 -8.439 -17.812 1.00 52.56 232 ASN A C 1
ATOM 1837 O O . ASN A 1 232 ? 18.258 -7.424 -18.309 1.00 52.56 232 ASN A O 1
ATOM 1841 N N . ASN A 1 233 ? 17.296 -8.429 -16.571 1.00 64.94 233 ASN A N 1
ATOM 1842 C CA . ASN A 1 233 ? 17.303 -7.308 -15.647 1.00 64.94 233 ASN A CA 1
ATOM 1843 C C . ASN A 1 233 ? 17.869 -7.785 -14.303 1.00 64.94 233 ASN A C 1
ATOM 1845 O O . ASN A 1 233 ? 17.151 -7.916 -13.314 1.00 64.94 233 ASN A O 1
ATOM 1849 N N . GLU A 1 234 ? 19.177 -8.063 -14.297 1.00 72.81 234 GLU A N 1
ATOM 1850 C CA . GLU A 1 234 ? 19.937 -8.512 -13.118 1.00 72.81 234 GLU A CA 1
ATOM 1851 C C . GLU A 1 234 ? 19.699 -7.613 -11.892 1.00 72.81 234 GLU A C 1
ATOM 1853 O O . GLU A 1 234 ? 19.651 -8.094 -10.764 1.00 72.81 234 GLU A O 1
ATOM 1858 N N . LEU A 1 235 ? 19.484 -6.314 -12.122 1.00 78.19 235 LEU A N 1
ATOM 1859 C CA . LEU A 1 235 ? 19.247 -5.332 -11.071 1.00 78.19 235 LEU A CA 1
ATOM 1860 C C . LEU A 1 235 ? 17.877 -5.506 -10.390 1.00 78.19 235 LEU A C 1
ATOM 1862 O O . LEU A 1 235 ? 17.784 -5.388 -9.172 1.00 78.19 235 LEU A O 1
ATOM 1866 N N . GLY A 1 236 ? 16.816 -5.791 -11.153 1.00 80.38 236 GLY A N 1
ATOM 1867 C CA . GLY A 1 236 ? 15.480 -6.030 -10.588 1.00 80.38 236 GLY A CA 1
ATOM 1868 C C . GLY A 1 236 ? 15.432 -7.286 -9.715 1.00 80.38 236 GLY A C 1
ATOM 1869 O O . GLY A 1 236 ? 14.729 -7.333 -8.709 1.00 80.38 236 GLY A O 1
ATOM 1870 N N . ASP A 1 237 ? 16.234 -8.287 -10.061 1.00 80.88 237 ASP A N 1
ATOM 1871 C CA . ASP A 1 237 ? 16.344 -9.528 -9.303 1.00 80.88 237 ASP A CA 1
ATOM 1872 C C . ASP A 1 237 ? 17.194 -9.392 -8.033 1.00 80.88 237 ASP A C 1
ATOM 1874 O O . ASP A 1 237 ? 16.857 -9.973 -6.998 1.00 80.88 237 ASP A O 1
ATOM 1878 N N . GLU A 1 238 ? 18.251 -8.575 -8.071 1.00 84.56 238 GLU A N 1
ATOM 1879 C CA . GLU A 1 238 ? 18.976 -8.162 -6.864 1.00 84.56 238 GLU A CA 1
ATOM 1880 C C . GLU A 1 238 ? 18.039 -7.435 -5.886 1.00 84.56 238 GLU A C 1
ATOM 1882 O O . GLU A 1 238 ? 18.046 -7.719 -4.680 1.00 84.56 238 GLU A O 1
ATOM 1887 N N . TYR A 1 239 ? 17.179 -6.549 -6.404 1.00 86.94 239 TYR A N 1
ATOM 1888 C CA . TYR A 1 239 ? 16.161 -5.888 -5.593 1.00 86.94 239 TYR A CA 1
ATOM 1889 C C . TYR A 1 239 ? 15.145 -6.857 -5.027 1.00 86.94 239 TYR A C 1
ATOM 1891 O O . TYR A 1 239 ? 14.902 -6.811 -3.825 1.00 86.94 239 TYR A O 1
ATOM 1899 N N . PHE A 1 240 ? 14.626 -7.780 -5.833 1.00 87.81 240 PHE A N 1
ATOM 1900 C CA . PHE A 1 240 ? 13.695 -8.791 -5.347 1.00 87.81 240 PHE A CA 1
ATOM 1901 C C . PHE A 1 240 ? 14.258 -9.553 -4.142 1.00 87.81 240 PHE A C 1
ATOM 1903 O O . PHE A 1 240 ? 13.605 -9.633 -3.099 1.00 87.81 240 PHE A O 1
ATOM 1910 N N . ALA A 1 241 ? 15.485 -10.073 -4.256 1.00 86.44 241 ALA A N 1
ATOM 1911 C CA . ALA A 1 241 ? 16.120 -10.829 -3.181 1.00 86.44 241 ALA A CA 1
ATOM 1912 C C . ALA A 1 241 ? 16.307 -9.977 -1.914 1.00 86.44 241 ALA A C 1
ATOM 1914 O O . ALA A 1 241 ? 15.903 -10.394 -0.825 1.00 86.44 241 ALA A O 1
ATOM 1915 N N . THR A 1 242 ? 16.848 -8.766 -2.067 1.00 88.56 242 THR A N 1
ATOM 1916 C CA . THR A 1 242 ? 17.112 -7.843 -0.951 1.00 88.56 242 THR A CA 1
ATOM 1917 C C . THR A 1 242 ? 15.816 -7.409 -0.259 1.00 88.56 242 THR A C 1
ATOM 1919 O O . THR A 1 242 ? 15.695 -7.470 0.966 1.00 88.56 242 THR A O 1
ATOM 1922 N N . ASN A 1 243 ? 14.805 -7.025 -1.037 1.00 90.25 243 ASN A N 1
ATOM 1923 C CA . ASN A 1 243 ? 13.508 -6.585 -0.532 1.00 90.25 243 ASN A CA 1
ATOM 1924 C C . ASN A 1 243 ? 12.774 -7.722 0.182 1.00 90.25 243 ASN A C 1
ATOM 1926 O O . ASN A 1 243 ? 12.183 -7.512 1.242 1.00 90.25 243 ASN A O 1
ATOM 1930 N N . LEU A 1 244 ? 12.843 -8.944 -0.355 1.00 89.31 244 LEU A N 1
ATOM 1931 C CA . LEU A 1 244 ? 12.241 -10.115 0.272 1.00 89.31 244 LEU A CA 1
ATOM 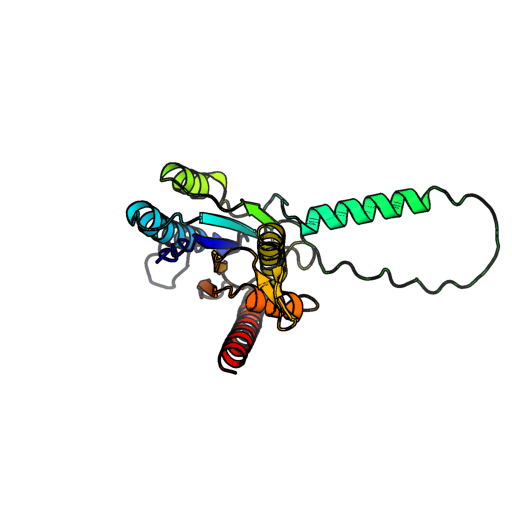1932 C C . LEU A 1 244 ? 12.900 -10.448 1.619 1.00 89.31 244 LEU A C 1
ATOM 1934 O O . LEU A 1 244 ? 12.197 -10.823 2.561 1.00 89.31 244 LEU A O 1
ATOM 1938 N N . GLU A 1 245 ? 14.223 -10.313 1.738 1.00 89.38 245 GLU A N 1
ATOM 1939 C CA . GLU A 1 245 ? 14.927 -10.473 3.017 1.00 89.38 245 GLU A CA 1
ATOM 1940 C C . GLU A 1 245 ? 14.502 -9.414 4.040 1.00 89.38 245 GLU A C 1
ATOM 1942 O O . GLU A 1 245 ? 14.160 -9.767 5.173 1.00 89.38 245 GLU A O 1
ATOM 1947 N N . HIS A 1 246 ? 14.422 -8.141 3.640 1.00 87.69 246 HIS A N 1
ATOM 1948 C CA . HIS A 1 246 ? 13.929 -7.076 4.516 1.00 87.69 246 HIS A CA 1
ATOM 1949 C C . HIS A 1 246 ? 12.485 -7.312 4.970 1.00 87.69 246 HIS A C 1
ATOM 1951 O O . HIS A 1 246 ? 12.201 -7.217 6.163 1.00 87.69 246 HIS A O 1
ATOM 1957 N N . ILE A 1 247 ? 11.576 -7.691 4.065 1.00 87.88 247 ILE A N 1
ATOM 1958 C CA . ILE A 1 247 ? 10.172 -7.973 4.406 1.00 87.88 247 ILE A CA 1
ATOM 1959 C C . ILE A 1 247 ? 10.064 -9.142 5.390 1.00 87.88 247 ILE A C 1
ATOM 1961 O O . ILE A 1 247 ? 9.264 -9.087 6.331 1.00 87.88 247 ILE A O 1
ATOM 1965 N N . LYS A 1 248 ? 10.876 -10.194 5.221 1.00 86.12 248 LYS A N 1
ATOM 1966 C CA . LYS A 1 248 ? 10.944 -11.308 6.181 1.00 86.12 248 LYS A CA 1
ATOM 1967 C C . LYS A 1 248 ? 11.406 -10.821 7.554 1.00 86.12 248 LYS A C 1
ATOM 1969 O O . LYS A 1 248 ? 10.704 -11.066 8.533 1.00 86.12 248 LYS A O 1
ATOM 1974 N N . GLY A 1 249 ? 12.507 -10.069 7.619 1.00 85.94 249 GLY A N 1
ATOM 1975 C CA . GLY A 1 249 ? 13.016 -9.507 8.876 1.00 85.94 249 GLY A CA 1
ATOM 1976 C C . GLY A 1 249 ? 12.018 -8.567 9.563 1.00 85.94 249 GLY A C 1
ATOM 1977 O O . GLY A 1 249 ? 11.793 -8.659 10.771 1.00 85.94 249 GLY A O 1
ATOM 1978 N N . PHE A 1 250 ? 11.341 -7.715 8.792 1.00 82.31 250 PHE A N 1
ATOM 1979 C CA . PHE A 1 250 ? 10.269 -6.843 9.272 1.00 82.31 250 PHE A CA 1
ATOM 1980 C C . PHE A 1 250 ? 9.093 -7.643 9.855 1.00 82.31 250 PHE A C 1
ATOM 1982 O O . PHE A 1 250 ? 8.617 -7.355 10.956 1.00 82.31 250 PHE A O 1
ATOM 1989 N N . THR A 1 251 ? 8.655 -8.690 9.152 1.00 78.00 251 THR A N 1
ATOM 1990 C CA . THR A 1 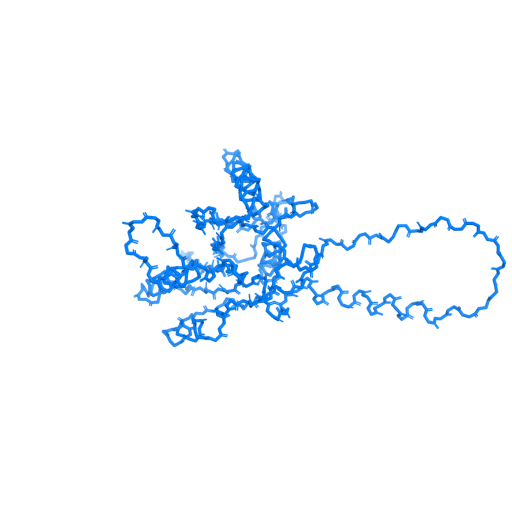251 ? 7.556 -9.558 9.599 1.00 78.00 251 THR A CA 1
ATOM 1991 C C . THR A 1 251 ? 7.912 -10.281 10.900 1.00 78.00 251 THR A C 1
ATOM 1993 O O . THR A 1 251 ? 7.105 -10.321 11.832 1.00 78.00 251 THR A O 1
ATOM 1996 N N . GLU A 1 252 ? 9.134 -10.804 11.009 1.00 80.44 252 GLU A N 1
ATOM 1997 C CA . GLU A 1 252 ? 9.640 -11.441 12.230 1.00 80.44 252 GLU A CA 1
ATOM 1998 C C . GLU A 1 252 ? 9.687 -10.465 13.412 1.00 80.44 252 GLU A C 1
ATOM 2000 O O . GLU A 1 252 ? 9.298 -10.827 14.526 1.00 80.44 252 GLU A O 1
ATOM 2005 N N . ARG A 1 253 ? 10.089 -9.211 13.172 1.00 77.25 253 ARG A N 1
ATOM 2006 C CA . ARG A 1 253 ? 10.125 -8.153 14.191 1.00 77.25 253 ARG A CA 1
ATOM 2007 C C . ARG A 1 253 ? 8.729 -7.806 14.718 1.00 77.25 253 ARG A C 1
ATOM 2009 O O . ARG A 1 253 ? 8.557 -7.674 15.933 1.00 77.25 253 ARG A O 1
ATOM 2016 N N . ILE A 1 254 ? 7.721 -7.704 13.847 1.00 70.44 254 ILE A N 1
ATOM 2017 C CA . ILE A 1 254 ? 6.323 -7.484 14.262 1.00 70.44 254 ILE A CA 1
ATOM 2018 C C . ILE A 1 254 ? 5.796 -8.676 15.068 1.00 70.44 254 ILE A C 1
ATOM 2020 O O . ILE A 1 254 ? 5.239 -8.495 16.150 1.00 70.44 254 ILE A O 1
ATOM 2024 N N . ILE A 1 255 ? 6.010 -9.906 14.596 1.00 65.81 255 ILE A N 1
ATOM 2025 C CA . ILE A 1 255 ? 5.520 -11.105 15.293 1.00 65.81 255 ILE A CA 1
ATOM 2026 C C . ILE A 1 255 ? 6.201 -11.266 16.659 1.00 65.81 255 ILE A C 1
ATOM 2028 O O . ILE A 1 255 ? 5.529 -11.494 17.667 1.00 65.81 255 ILE A O 1
ATOM 2032 N N . GLY A 1 256 ? 7.527 -11.118 16.720 1.00 59.94 256 GLY A N 1
ATOM 2033 C CA . GLY A 1 256 ? 8.314 -11.317 17.940 1.00 59.94 256 GLY A CA 1
ATOM 2034 C C . GLY A 1 256 ? 7.956 -10.356 19.076 1.00 59.94 256 GLY A C 1
ATOM 2035 O O . GLY A 1 256 ? 8.193 -10.659 20.243 1.00 59.94 256 GLY A O 1
ATOM 2036 N N . THR A 1 257 ? 7.342 -9.223 18.752 1.00 54.59 257 THR A N 1
ATOM 2037 C CA . THR A 1 257 ? 7.004 -8.150 19.696 1.00 54.59 257 THR A CA 1
ATOM 2038 C C . THR A 1 257 ? 5.523 -8.096 20.061 1.00 54.59 257 THR A C 1
ATOM 2040 O O . THR A 1 257 ? 5.168 -7.400 21.014 1.00 54.59 257 THR A O 1
ATOM 2043 N N . MET A 1 258 ? 4.675 -8.835 19.339 1.00 50.31 258 MET A N 1
ATOM 2044 C CA . MET A 1 258 ? 3.282 -9.117 19.702 1.00 50.31 258 MET A CA 1
ATOM 2045 C C . MET A 1 258 ? 3.148 -10.307 20.671 1.00 50.31 258 MET A C 1
ATOM 2047 O O . MET A 1 258 ? 2.109 -10.462 21.307 1.00 50.31 258 MET A O 1
ATOM 2051 N N . ILE A 1 259 ? 4.180 -11.153 20.784 1.00 47.09 259 ILE A N 1
ATOM 2052 C CA . ILE A 1 259 ? 4.199 -12.342 21.662 1.00 47.09 259 ILE A CA 1
ATOM 2053 C C . ILE A 1 259 ? 4.715 -12.024 23.087 1.00 47.09 259 ILE A C 1
ATOM 2055 O O . ILE A 1 259 ? 4.555 -12.848 23.988 1.00 47.09 259 ILE A O 1
ATOM 2059 N N . GLN A 1 260 ? 5.305 -10.843 23.310 1.00 39.66 260 GLN A N 1
ATOM 2060 C CA . GLN A 1 260 ? 5.830 -10.390 24.611 1.00 39.66 260 GLN A CA 1
ATOM 2061 C C . GLN A 1 260 ? 4.825 -9.527 25.373 1.00 39.66 260 GLN A C 1
ATOM 2063 O O . GLN A 1 260 ? 4.706 -9.739 26.601 1.00 39.66 260 GLN A O 1
#

Secondary structure (DSSP, 8-state):
------PPPEEEEEEEEE-SGGGT-----TTS---S--HHHHHHHHHHHHHHHHHHH-SS-EEEEEEEES-SS-B-HHHHHHHHHHHHHHHTTTT--S-----------PPPP----TTEEEEEEE---HHHHHHIIIII-PPP-SPPPTTSS--HHHHHHHHHHHHHHHS--EE-TTS-EE-SS-EEEEEEEEE-S-S----TTTHHHHHHHHHHTTEEEEEEE-----SS-HHHHHHHHHHHHHHHHHHHHHHHHH--

pLDDT: mean 77.08, std 17.57, range [33.75, 97.25]

Foldseek 3Di:
DPDDPPDDAEEEEEEEEEQAPQQQDFFDDDPDDTPNDGLLRVSLVVVLVVLVCVLVVPPHFYWYKYKYWQAPFFAFPLQVVVVVVVVVVVVVVVPDDDDDDDDDDDPDPDPDDLAAAGRMHMGDIHNDDPVNSVCCVVPPNHRDPDHDDPRNTDDPLSNLLRVLVVVCVVFPWDQDPVRATATPGNYAYEYEYREQQQDDDDPPPRLVSSLVSCVRRVYHYHYDHDDGDDDPDVSSVVRNVVSVVVVVVSVCVNVVVVVD

Organism: Ambrosiozyma monospora (NCBI:txid43982)

Radius of gyration: 21.57 Å; chains: 1; bounding box: 62×68×58 Å